Protein AF-A0A411YVY2-F1 (afdb_monomer_lite)

Structure (mmCIF, N/CA/C/O backbone):
data_AF-A0A411YVY2-F1
#
_entry.id   AF-A0A411YVY2-F1
#
loop_
_atom_site.group_PDB
_atom_site.id
_atom_site.type_symbol
_atom_site.label_atom_id
_atom_site.label_alt_id
_atom_site.label_comp_id
_atom_site.label_asym_id
_atom_site.label_entity_id
_atom_site.label_seq_id
_atom_site.pdbx_PDB_ins_code
_atom_site.Cartn_x
_atom_site.Cartn_y
_atom_site.Cartn_z
_atom_site.occupancy
_atom_site.B_iso_or_equiv
_atom_site.auth_seq_id
_atom_site.auth_comp_id
_atom_site.auth_asym_id
_atom_site.auth_atom_id
_atom_site.pdbx_PDB_model_num
ATOM 1 N N . ALA A 1 1 ? -3.148 14.051 -3.482 1.00 76.69 1 ALA A N 1
ATOM 2 C CA . ALA A 1 1 ? -3.999 14.776 -2.512 1.00 76.69 1 ALA A CA 1
ATOM 3 C C . ALA A 1 1 ? -4.679 13.805 -1.552 1.00 76.69 1 ALA A C 1
ATOM 5 O O . ALA A 1 1 ? -4.424 13.911 -0.365 1.00 76.69 1 ALA A O 1
ATOM 6 N N . PHE A 1 2 ? -5.455 12.836 -2.055 1.00 86.44 2 PHE A N 1
ATOM 7 C CA . PHE A 1 2 ? -6.136 11.828 -1.231 1.00 86.44 2 PHE A CA 1
ATOM 8 C C . PHE A 1 2 ? -5.192 11.029 -0.311 1.00 86.44 2 PHE A C 1
ATOM 10 O O . PHE A 1 2 ? -5.298 11.158 0.898 1.00 86.44 2 PHE A O 1
ATOM 17 N N . VAL A 1 3 ? -4.185 10.351 -0.869 1.00 88.25 3 VAL A N 1
ATOM 18 C CA . VAL A 1 3 ? -3.184 9.572 -0.105 1.00 88.25 3 VAL A CA 1
ATOM 19 C C . VAL A 1 3 ? -2.498 10.373 1.014 1.00 88.25 3 VAL A C 1
ATOM 21 O O . VAL A 1 3 ? -2.254 9.877 2.107 1.00 88.25 3 VAL A O 1
ATOM 24 N N . ILE A 1 4 ? -2.207 11.655 0.761 1.00 88.56 4 ILE A N 1
ATOM 25 C CA . ILE A 1 4 ? -1.602 12.544 1.765 1.00 88.56 4 ILE A CA 1
ATOM 26 C C . ILE A 1 4 ? -2.586 12.793 2.914 1.00 88.56 4 ILE A C 1
ATOM 28 O O . ILE A 1 4 ? -2.185 12.797 4.074 1.00 88.56 4 ILE A O 1
ATOM 32 N N . ALA A 1 5 ? -3.868 12.989 2.599 1.00 89.00 5 ALA A N 1
ATOM 33 C CA . ALA A 1 5 ? -4.903 13.124 3.613 1.00 89.00 5 ALA A CA 1
ATOM 34 C C . ALA A 1 5 ? -5.043 11.831 4.429 1.00 89.00 5 ALA A C 1
ATOM 36 O O . ALA A 1 5 ? -5.082 11.915 5.652 1.00 89.00 5 ALA A O 1
ATOM 37 N N . GLU A 1 6 ? -5.042 10.654 3.793 1.00 89.81 6 GLU A N 1
ATOM 38 C CA . GLU A 1 6 ? -5.100 9.369 4.506 1.00 89.81 6 GLU A CA 1
ATOM 39 C C . GLU A 1 6 ? -3.938 9.192 5.485 1.00 89.81 6 GLU A C 1
ATOM 41 O O . GLU A 1 6 ? -4.171 8.822 6.630 1.00 89.81 6 GLU A O 1
ATOM 46 N N . LEU A 1 7 ? -2.706 9.536 5.092 1.00 90.00 7 LEU A N 1
ATOM 47 C CA . LEU A 1 7 ? -1.549 9.479 5.994 1.00 90.00 7 LEU A CA 1
ATOM 48 C C . LEU A 1 7 ? -1.703 10.415 7.199 1.00 90.00 7 LEU A C 1
ATOM 50 O O . LEU A 1 7 ? -1.447 10.015 8.335 1.00 90.00 7 LEU A O 1
ATOM 54 N N . ILE A 1 8 ? -2.136 11.658 6.963 1.00 91.31 8 ILE A N 1
ATOM 55 C CA . ILE A 1 8 ? -2.331 12.651 8.028 1.00 91.31 8 ILE A CA 1
ATOM 56 C C . ILE A 1 8 ? -3.424 12.189 8.997 1.00 91.31 8 ILE A C 1
ATOM 58 O O . ILE A 1 8 ? -3.236 12.248 10.214 1.00 91.31 8 ILE A O 1
ATOM 62 N N . PHE A 1 9 ? -4.558 11.724 8.470 1.00 91.94 9 PHE A N 1
ATOM 63 C CA . PHE A 1 9 ? -5.673 11.259 9.289 1.00 91.94 9 PHE A CA 1
ATOM 64 C C . PHE A 1 9 ? -5.404 9.906 9.949 1.00 91.94 9 PHE A C 1
ATOM 66 O O . PHE A 1 9 ? -5.870 9.691 11.060 1.00 91.94 9 PHE A O 1
ATOM 73 N N . GLY A 1 10 ? -4.622 9.022 9.333 1.00 89.44 10 GLY A N 1
ATOM 74 C CA . GLY A 1 10 ? -4.174 7.767 9.934 1.00 89.44 10 GLY A CA 1
ATOM 75 C C . GLY A 1 10 ? -3.308 8.007 11.164 1.00 89.44 10 GLY A C 1
ATOM 76 O O . GLY A 1 10 ? -3.573 7.443 12.227 1.00 89.44 10 GLY A O 1
ATOM 77 N N . TYR A 1 11 ? -2.339 8.919 11.050 1.00 90.88 11 TYR A N 1
ATOM 78 C CA . TYR A 1 11 ? -1.492 9.302 12.178 1.00 90.88 11 TYR A CA 1
ATOM 79 C C . TYR A 1 11 ? -2.291 10.005 13.281 1.00 90.88 11 TYR A C 1
ATOM 81 O O . TYR A 1 11 ? -2.172 9.648 14.451 1.00 90.88 11 TYR A O 1
ATOM 89 N N . SER A 1 12 ? -3.156 10.962 12.927 1.00 91.88 12 SER A N 1
ATOM 90 C CA . SER A 1 12 ? -3.969 11.673 13.924 1.00 91.88 12 SER A CA 1
ATOM 91 C C . SER A 1 12 ? -5.024 10.783 14.586 1.00 91.88 12 SER A C 1
ATOM 93 O O . SER A 1 12 ? -5.367 11.009 15.745 1.00 91.88 12 SER A O 1
ATOM 95 N N . ALA A 1 13 ? -5.508 9.754 13.886 1.00 90.56 13 ALA A N 1
ATOM 96 C CA . ALA A 1 13 ? -6.455 8.781 14.416 1.00 90.56 13 ALA A CA 1
ATOM 97 C C . ALA A 1 13 ? -5.798 7.622 15.175 1.00 90.56 13 ALA A C 1
ATOM 99 O O . ALA A 1 13 ? -6.525 6.768 15.682 1.00 90.56 13 ALA A O 1
ATOM 100 N N . ASN A 1 14 ? -4.460 7.568 15.245 1.00 91.50 14 ASN A N 1
ATOM 101 C CA . ASN A 1 14 ? -3.714 6.438 15.800 1.00 91.50 14 ASN A CA 1
ATOM 102 C C . ASN A 1 14 ? -4.113 5.083 15.181 1.00 91.50 14 ASN A C 1
ATOM 104 O O . ASN A 1 14 ? -4.044 4.068 15.866 1.00 91.50 14 ASN A O 1
ATOM 108 N N . SER A 1 15 ? -4.522 5.041 13.909 1.00 93.31 15 SER A N 1
ATOM 109 C CA . SER A 1 15 ? -4.921 3.794 13.241 1.00 93.31 15 SER A CA 1
ATOM 110 C C . SER A 1 15 ? -3.806 3.295 12.343 1.00 93.31 15 SER A C 1
ATOM 112 O O . SER A 1 15 ? -3.497 3.916 11.323 1.00 93.31 15 SER A O 1
ATOM 114 N N . LEU A 1 16 ? -3.229 2.148 12.690 1.00 92.88 16 LEU A N 1
ATOM 115 C CA . LEU A 1 16 ? -2.271 1.490 11.814 1.00 92.88 16 LEU A CA 1
ATOM 116 C C . LEU A 1 16 ? -2.941 0.935 10.565 1.00 92.88 16 LEU A C 1
ATOM 118 O O . LEU A 1 16 ? -2.302 0.911 9.516 1.00 92.88 16 LEU A O 1
ATOM 122 N N . ALA A 1 17 ? -4.215 0.543 10.646 1.00 92.62 17 ALA A N 1
ATOM 123 C CA . ALA A 1 17 ? -4.917 -0.010 9.496 1.00 92.62 17 ALA A CA 1
ATOM 124 C C . ALA A 1 17 ? -5.075 1.061 8.410 1.00 92.62 17 ALA A C 1
ATOM 126 O O . ALA A 1 17 ? -4.782 0.804 7.243 1.00 92.62 17 ALA A O 1
ATOM 127 N N . LEU A 1 18 ? -5.436 2.287 8.812 1.00 92.19 18 LEU A N 1
ATOM 128 C CA . LEU A 1 18 ? -5.538 3.423 7.899 1.00 92.19 18 LEU A CA 1
ATOM 129 C C . LEU A 1 18 ? -4.168 3.879 7.377 1.00 92.19 18 LEU A C 1
ATOM 131 O O . LEU A 1 18 ? -4.042 4.212 6.203 1.00 92.19 18 LEU A O 1
ATOM 135 N N . ILE A 1 19 ? -3.127 3.869 8.220 1.00 94.25 19 ILE A N 1
ATOM 136 C CA . ILE A 1 19 ? -1.755 4.161 7.771 1.00 94.25 19 ILE A CA 1
ATOM 137 C C . ILE A 1 19 ? -1.287 3.113 6.752 1.00 94.25 19 ILE A C 1
ATOM 139 O O . ILE A 1 19 ? -0.648 3.476 5.769 1.00 94.25 19 ILE A O 1
ATOM 143 N N . SER A 1 20 ? -1.606 1.836 6.966 1.00 93.50 20 SER A N 1
ATOM 144 C CA . SER A 1 20 ? -1.230 0.740 6.070 1.00 93.50 20 SER A CA 1
ATOM 145 C C . SER A 1 20 ? -1.878 0.883 4.691 1.00 93.50 20 SER A C 1
ATOM 147 O O . SER A 1 20 ? -1.174 0.816 3.684 1.00 93.50 20 SER A O 1
ATOM 149 N N . ASP A 1 21 ? -3.182 1.181 4.648 1.00 92.31 21 ASP A N 1
ATOM 150 C CA . ASP A 1 21 ? -3.917 1.472 3.405 1.00 92.31 21 ASP A CA 1
ATOM 151 C C . ASP A 1 21 ? -3.312 2.688 2.675 1.00 92.31 21 ASP A C 1
ATOM 153 O O . ASP A 1 21 ? -2.984 2.638 1.489 1.00 92.31 21 ASP A O 1
ATOM 157 N N . ALA A 1 22 ? -3.016 3.759 3.417 1.00 92.50 22 ALA A N 1
ATOM 158 C CA . ALA A 1 22 ? -2.406 4.964 2.861 1.00 92.50 22 ALA A CA 1
ATOM 159 C C . ALA A 1 22 ? -0.990 4.724 2.303 1.00 92.50 22 ALA A C 1
ATOM 161 O O . ALA A 1 22 ? -0.625 5.257 1.253 1.00 92.50 22 ALA A O 1
ATOM 162 N N . VAL A 1 23 ? -0.167 3.930 2.996 1.00 92.62 23 VAL A N 1
ATOM 163 C CA . VAL A 1 23 ? 1.181 3.551 2.544 1.00 92.62 23 VAL A CA 1
ATOM 164 C C . VAL A 1 23 ? 1.114 2.664 1.301 1.00 92.62 23 VAL A C 1
ATOM 166 O O . VAL A 1 23 ? 1.949 2.828 0.407 1.00 92.62 23 VAL A O 1
ATOM 169 N N . HIS A 1 24 ? 0.132 1.766 1.210 1.00 90.00 24 HIS A N 1
ATOM 170 C CA . HIS A 1 24 ? -0.112 0.970 0.009 1.00 90.00 24 HIS A CA 1
ATOM 171 C C . HIS A 1 24 ? -0.440 1.870 -1.191 1.00 90.00 24 HIS A C 1
ATOM 173 O O . HIS A 1 24 ? 0.319 1.886 -2.163 1.00 90.00 24 HIS A O 1
ATOM 179 N N . ASN A 1 25 ? -1.449 2.738 -1.055 1.00 91.62 25 ASN A N 1
ATOM 180 C CA . ASN A 1 25 ? -1.841 3.698 -2.092 1.00 91.62 25 ASN A CA 1
ATOM 181 C C . ASN A 1 25 ? -0.682 4.638 -2.490 1.00 91.62 25 ASN A C 1
ATOM 183 O O . ASN A 1 25 ? -0.518 4.995 -3.659 1.00 91.62 25 ASN A O 1
ATOM 187 N N . LEU A 1 26 ? 0.154 5.057 -1.531 1.00 92.25 26 LEU A N 1
ATOM 188 C CA . LEU A 1 26 ? 1.347 5.861 -1.816 1.00 92.25 26 LEU A CA 1
ATOM 189 C C . LEU A 1 26 ? 2.382 5.081 -2.627 1.00 92.25 26 LEU A C 1
ATOM 191 O O . LEU A 1 26 ? 2.972 5.637 -3.558 1.00 92.25 26 LEU A O 1
ATOM 195 N N . SER A 1 27 ? 2.613 3.821 -2.263 1.00 91.25 27 SER A N 1
ATOM 196 C CA . SER A 1 27 ? 3.570 2.951 -2.944 1.00 91.25 27 SER A CA 1
ATOM 197 C C . SER A 1 27 ? 3.167 2.739 -4.397 1.00 91.25 27 SER A C 1
ATOM 199 O O . SER A 1 27 ? 4.034 2.794 -5.261 1.00 91.25 27 SER A O 1
ATOM 201 N N . ASP A 1 28 ? 1.873 2.623 -4.694 1.00 90.75 28 ASP A N 1
ATOM 202 C CA . ASP A 1 28 ? 1.374 2.520 -6.069 1.00 90.75 28 ASP A CA 1
ATOM 203 C C . ASP A 1 28 ? 1.634 3.787 -6.884 1.00 90.75 28 ASP A C 1
ATOM 205 O O . ASP A 1 28 ? 2.111 3.727 -8.021 1.00 90.75 28 ASP A O 1
ATOM 209 N N . VAL A 1 29 ? 1.393 4.965 -6.301 1.00 92.00 29 VAL A N 1
ATOM 210 C CA . VAL A 1 29 ? 1.698 6.242 -6.966 1.00 92.00 29 VAL A CA 1
ATOM 211 C C . VAL A 1 29 ? 3.196 6.355 -7.255 1.00 92.00 29 VAL A C 1
ATOM 213 O O . VAL A 1 29 ? 3.588 6.748 -8.358 1.00 92.00 29 VAL A O 1
ATOM 216 N N . ILE A 1 30 ? 4.044 5.993 -6.289 1.00 92.81 30 ILE A N 1
ATOM 217 C CA . ILE A 1 30 ? 5.501 5.978 -6.464 1.00 92.81 30 ILE A CA 1
ATOM 218 C C . ILE A 1 30 ? 5.900 4.958 -7.537 1.00 92.81 30 ILE A C 1
ATOM 220 O O . ILE A 1 30 ? 6.705 5.288 -8.410 1.00 92.81 30 ILE A O 1
ATOM 224 N N . ALA A 1 31 ? 5.303 3.767 -7.532 1.00 92.12 31 ALA A N 1
ATOM 225 C CA . ALA A 1 31 ? 5.558 2.713 -8.504 1.00 92.12 31 ALA A CA 1
ATOM 226 C C . ALA A 1 31 ? 5.263 3.183 -9.929 1.00 92.12 31 ALA A C 1
ATOM 228 O O . ALA A 1 31 ? 6.090 2.989 -10.819 1.00 92.12 31 ALA A O 1
ATOM 229 N N . LEU A 1 32 ? 4.134 3.864 -10.147 1.00 92.12 32 LEU A N 1
ATOM 230 C CA . LEU A 1 32 ? 3.772 4.421 -11.452 1.00 92.12 32 LEU A CA 1
ATOM 231 C C . LEU A 1 32 ? 4.756 5.505 -11.906 1.00 92.12 32 LEU A C 1
ATOM 233 O O . LEU A 1 32 ? 5.158 5.518 -13.071 1.00 92.12 32 LEU A O 1
ATOM 237 N N . LEU A 1 33 ? 5.184 6.391 -11.002 1.00 94.50 33 LEU A N 1
ATOM 238 C CA . LEU A 1 33 ? 6.178 7.425 -11.313 1.00 94.50 33 LEU A CA 1
ATOM 239 C C . LEU A 1 33 ? 7.539 6.816 -11.670 1.00 94.50 33 LEU A C 1
ATOM 241 O O . LEU A 1 33 ? 8.166 7.233 -12.647 1.00 94.50 33 LEU A O 1
ATOM 245 N N . LEU A 1 34 ? 7.981 5.813 -10.911 1.00 94.69 34 LEU A N 1
ATOM 246 C CA . LEU A 1 34 ? 9.221 5.081 -11.160 1.00 94.69 34 LEU A CA 1
ATOM 247 C C . LEU A 1 34 ? 9.148 4.288 -12.466 1.00 94.69 34 LEU A C 1
ATOM 249 O O . LEU A 1 34 ? 10.086 4.344 -13.261 1.00 94.69 34 LEU A O 1
ATOM 253 N N . ALA A 1 35 ? 8.033 3.609 -12.732 1.00 92.31 35 ALA A N 1
ATOM 254 C CA . ALA A 1 35 ? 7.807 2.875 -13.972 1.00 92.31 35 ALA A CA 1
ATOM 255 C C . ALA A 1 35 ? 7.825 3.815 -15.185 1.00 92.31 35 ALA A C 1
ATOM 257 O O . ALA A 1 35 ? 8.506 3.532 -16.173 1.00 92.31 35 ALA A O 1
ATOM 258 N N . TRP A 1 36 ? 7.149 4.964 -15.097 1.00 93.56 36 TRP A N 1
ATOM 259 C CA . TRP A 1 36 ? 7.156 5.975 -16.154 1.00 93.56 36 TRP A CA 1
ATOM 260 C C . TRP A 1 36 ? 8.555 6.560 -16.383 1.00 93.56 36 TRP A C 1
ATOM 262 O O . TRP A 1 36 ? 9.026 6.595 -17.521 1.00 93.56 36 TRP A O 1
ATOM 272 N N . GLY A 1 37 ? 9.253 6.960 -15.316 1.00 94.94 37 GLY A N 1
ATOM 273 C CA . GLY A 1 37 ? 10.616 7.488 -15.401 1.00 94.94 37 GLY A CA 1
ATOM 274 C C . GLY A 1 37 ? 11.614 6.462 -15.947 1.00 94.94 37 GLY A C 1
ATOM 275 O O . GLY A 1 37 ? 12.431 6.787 -16.811 1.00 94.94 37 GLY A O 1
ATOM 276 N N . GLY A 1 38 ? 11.507 5.208 -15.506 1.00 93.19 38 GLY A N 1
ATOM 277 C CA . GLY A 1 38 ? 12.310 4.088 -15.989 1.00 93.19 38 GLY A CA 1
ATOM 278 C C . GLY A 1 38 ? 12.062 3.790 -17.467 1.00 93.19 38 GLY A C 1
AT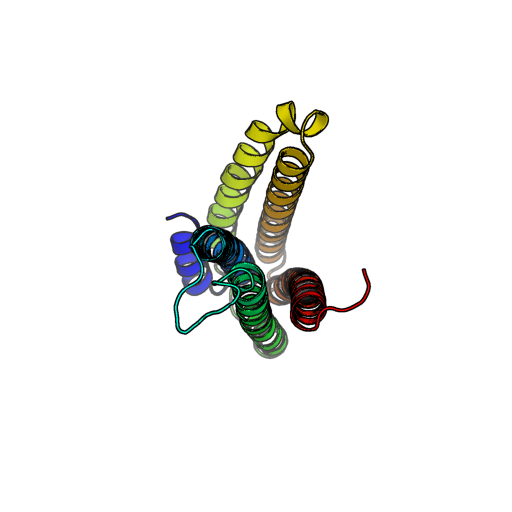OM 279 O O . GLY A 1 38 ? 13.020 3.637 -18.223 1.00 93.19 38 GLY A O 1
ATOM 280 N N . ALA A 1 39 ? 10.800 3.777 -17.906 1.00 92.06 39 ALA A N 1
ATOM 281 C CA . ALA A 1 39 ? 10.431 3.584 -19.310 1.00 92.06 39 ALA A CA 1
ATOM 282 C C . ALA A 1 39 ? 10.912 4.742 -20.199 1.00 92.06 39 ALA A C 1
ATOM 284 O O . ALA A 1 39 ? 11.481 4.516 -21.269 1.00 92.06 39 ALA A O 1
ATOM 285 N N . TRP A 1 40 ? 10.745 5.983 -19.740 1.00 93.25 40 TRP A N 1
ATOM 286 C CA . TRP A 1 40 ? 11.250 7.164 -20.438 1.00 93.25 40 TRP A CA 1
ATOM 287 C C . TRP A 1 40 ? 12.773 7.130 -20.588 1.00 93.25 40 TRP A C 1
ATOM 289 O O . TRP A 1 40 ? 13.298 7.417 -21.668 1.00 93.25 40 TRP A O 1
ATOM 299 N N . LEU A 1 41 ? 13.494 6.738 -19.534 1.00 91.56 41 LEU A N 1
ATOM 300 C CA . LEU A 1 41 ? 14.948 6.635 -19.580 1.00 91.56 41 LEU A CA 1
ATOM 301 C C . LEU A 1 41 ? 15.393 5.487 -20.498 1.00 91.56 41 LEU A C 1
ATOM 303 O O . LEU A 1 41 ? 16.302 5.679 -21.305 1.00 91.56 41 LEU A O 1
ATOM 307 N N . ALA A 1 42 ? 14.706 4.343 -20.457 1.00 90.19 42 ALA A N 1
ATOM 308 C CA . ALA A 1 42 ? 14.980 3.189 -21.314 1.00 90.19 42 ALA A CA 1
ATOM 309 C C . ALA A 1 42 ? 14.830 3.483 -22.817 1.00 90.19 42 ALA A C 1
ATOM 311 O O . ALA A 1 42 ? 15.504 2.850 -23.630 1.00 90.19 42 ALA A O 1
ATOM 312 N N . GLY A 1 43 ? 14.005 4.467 -23.190 1.00 88.19 43 GLY A N 1
ATOM 313 C CA . GLY A 1 43 ? 13.855 4.936 -24.571 1.00 88.19 43 GLY A CA 1
ATOM 314 C C . GLY A 1 43 ? 15.000 5.818 -25.087 1.00 88.19 43 GLY A C 1
ATOM 315 O O . GLY A 1 43 ? 15.026 6.150 -26.276 1.00 88.19 43 GLY A O 1
ATOM 316 N N . ARG A 1 44 ? 15.954 6.226 -24.237 1.00 89.38 44 ARG A N 1
ATOM 317 C CA . ARG A 1 44 ? 17.080 7.073 -24.660 1.00 89.38 44 ARG A CA 1
ATOM 318 C C . ARG A 1 44 ? 18.108 6.300 -25.488 1.00 89.38 44 ARG A C 1
ATOM 320 O O . ARG A 1 44 ? 18.404 5.135 -25.231 1.00 89.38 44 ARG A O 1
ATOM 327 N N . ARG A 1 45 ? 18.695 6.994 -26.471 1.00 85.44 45 ARG A N 1
ATOM 328 C CA . ARG A 1 45 ? 19.756 6.448 -27.332 1.00 85.44 45 ARG A CA 1
ATOM 329 C C . ARG A 1 45 ? 21.020 6.110 -26.517 1.00 85.44 45 ARG A C 1
ATOM 331 O O . ARG A 1 45 ? 21.269 6.775 -25.510 1.00 85.44 45 ARG A O 1
ATOM 338 N N . PRO A 1 46 ? 21.816 5.115 -26.952 1.00 87.38 46 PRO A N 1
ATOM 339 C CA . PRO A 1 46 ? 23.128 4.831 -26.374 1.00 87.38 46 PRO A CA 1
ATOM 340 C C . PRO A 1 46 ? 24.046 6.058 -26.373 1.00 87.38 46 PRO A C 1
ATOM 342 O O . PRO A 1 46 ? 23.942 6.915 -27.252 1.00 87.38 46 PRO A O 1
ATOM 345 N N . THR A 1 47 ? 24.940 6.122 -25.391 1.00 88.06 47 THR A N 1
ATOM 346 C CA . THR A 1 47 ? 25.942 7.188 -25.235 1.00 88.06 47 THR A CA 1
ATOM 347 C C . THR A 1 47 ? 27.341 6.583 -25.169 1.00 88.06 47 THR A C 1
ATOM 349 O O . THR A 1 47 ? 27.484 5.377 -24.970 1.00 88.06 47 THR A O 1
ATOM 352 N N . ASP A 1 48 ? 28.377 7.420 -25.258 1.00 87.31 48 ASP A N 1
ATOM 353 C CA . ASP A 1 48 ? 29.781 6.978 -25.204 1.00 87.31 48 ASP A CA 1
ATOM 354 C C . ASP A 1 48 ? 30.147 6.265 -23.890 1.00 87.31 48 ASP A C 1
ATOM 356 O O . ASP A 1 48 ? 31.092 5.484 -23.841 1.00 87.31 48 ASP A O 1
ATOM 360 N N . THR A 1 49 ? 29.376 6.497 -22.821 1.00 87.75 49 THR A N 1
ATOM 361 C CA . THR A 1 49 ? 29.547 5.842 -21.515 1.00 87.75 49 THR A CA 1
ATOM 362 C C . THR A 1 49 ? 28.604 4.659 -21.291 1.00 87.75 49 THR A C 1
ATOM 364 O O . THR A 1 49 ? 28.843 3.862 -20.389 1.00 87.75 49 THR A O 1
ATOM 367 N N . HIS A 1 50 ? 27.536 4.527 -22.085 1.00 87.12 50 HIS A N 1
ATOM 368 C CA . HIS A 1 50 ? 26.525 3.476 -21.945 1.00 87.12 50 HIS A CA 1
ATOM 369 C C . HIS A 1 50 ? 26.268 2.807 -23.298 1.00 87.12 50 HIS A C 1
ATOM 371 O O . HIS A 1 50 ? 25.349 3.185 -24.031 1.00 87.12 50 HIS A O 1
ATOM 377 N N . THR A 1 51 ? 27.044 1.761 -23.597 1.00 84.75 51 THR A N 1
ATOM 378 C CA . THR A 1 51 ? 27.013 1.011 -24.868 1.00 84.75 51 THR A CA 1
ATOM 379 C C . THR A 1 51 ? 25.618 0.494 -25.235 1.00 84.75 51 THR A C 1
ATOM 381 O O . THR A 1 51 ? 25.223 0.539 -26.396 1.00 84.75 51 THR A O 1
ATOM 384 N N . TYR A 1 52 ? 24.837 0.049 -24.247 1.00 81.69 52 TYR A N 1
ATOM 385 C CA . TYR A 1 52 ? 23.467 -0.443 -24.446 1.00 81.69 52 TYR A CA 1
ATOM 386 C C . TYR A 1 52 ? 22.386 0.610 -24.148 1.00 81.69 52 TYR A C 1
ATOM 388 O O . TYR A 1 52 ? 21.191 0.300 -24.173 1.00 81.69 52 TYR A O 1
ATOM 396 N N . GLY A 1 53 ? 22.782 1.855 -23.871 1.00 88.75 53 GLY A N 1
ATOM 397 C CA . GLY A 1 53 ? 21.902 2.891 -23.339 1.00 88.75 53 GLY A CA 1
ATOM 398 C C . GLY A 1 53 ? 21.345 2.526 -21.961 1.00 88.75 53 GLY A C 1
ATOM 399 O O . GLY A 1 53 ? 21.929 1.742 -21.215 1.00 88.75 53 GLY A O 1
ATOM 400 N N . TYR A 1 54 ? 20.179 3.075 -21.630 1.00 89.38 54 TYR A N 1
ATOM 401 C CA . TYR A 1 54 ? 19.542 2.915 -20.319 1.00 89.38 54 TYR A CA 1
ATOM 402 C C . TYR A 1 54 ? 18.451 1.837 -20.302 1.00 89.38 54 TYR A C 1
ATOM 404 O O . TYR A 1 54 ? 17.505 1.916 -19.525 1.00 89.38 54 TYR A O 1
ATOM 412 N N . ARG A 1 55 ? 18.559 0.806 -21.147 1.00 86.12 55 ARG A N 1
ATOM 413 C CA . ARG A 1 55 ? 17.514 -0.226 -21.299 1.00 86.12 55 ARG A CA 1
ATOM 414 C C . ARG A 1 55 ? 17.142 -0.941 -19.994 1.00 86.12 55 ARG A C 1
ATOM 416 O O . ARG A 1 55 ? 16.007 -1.370 -19.851 1.00 86.12 55 ARG A O 1
ATOM 423 N N . ARG A 1 56 ? 18.075 -1.038 -19.037 1.00 89.81 56 ARG A N 1
ATOM 424 C CA . ARG A 1 56 ? 17.854 -1.649 -17.711 1.00 89.81 56 ARG A CA 1
ATOM 425 C C . ARG A 1 56 ? 17.234 -0.695 -16.676 1.00 89.81 56 ARG A C 1
ATOM 427 O O . ARG A 1 56 ? 16.973 -1.113 -15.554 1.00 89.81 56 ARG A O 1
ATOM 434 N N . ALA A 1 57 ? 16.984 0.569 -17.022 1.00 92.12 57 ALA A N 1
ATOM 435 C CA . ALA A 1 57 ? 16.447 1.561 -16.090 1.00 92.12 57 ALA A CA 1
ATOM 436 C C . ALA A 1 57 ? 15.058 1.195 -15.552 1.00 92.12 57 ALA A C 1
ATOM 438 O O . ALA A 1 57 ? 14.790 1.425 -14.378 1.00 92.12 57 ALA A O 1
ATOM 439 N N . SER A 1 58 ? 14.195 0.593 -16.375 1.00 91.62 58 SER A N 1
ATOM 440 C CA . SER A 1 58 ? 12.881 0.109 -15.934 1.00 91.62 58 SER A CA 1
ATOM 441 C C . SER A 1 58 ? 12.991 -1.011 -14.895 1.00 91.62 58 SER A C 1
ATOM 443 O O . SER A 1 58 ? 12.246 -1.006 -13.920 1.00 91.62 58 SER A O 1
ATOM 445 N N . ILE A 1 59 ? 13.957 -1.922 -15.055 1.00 93.19 59 ILE A N 1
ATOM 446 C CA . ILE A 1 59 ? 14.214 -3.021 -14.111 1.00 93.19 59 ILE A CA 1
ATOM 447 C C . ILE A 1 59 ? 14.725 -2.464 -12.778 1.00 93.19 59 ILE A C 1
ATOM 449 O O . ILE A 1 59 ? 14.232 -2.837 -11.717 1.00 93.19 59 ILE A O 1
ATOM 453 N N . LEU A 1 60 ? 15.678 -1.524 -12.819 1.00 93.69 60 LEU A N 1
ATOM 454 C CA . LEU A 1 60 ? 16.191 -0.874 -11.609 1.00 93.69 60 LEU A CA 1
ATOM 455 C C . LEU A 1 60 ? 15.112 -0.054 -10.892 1.00 93.69 60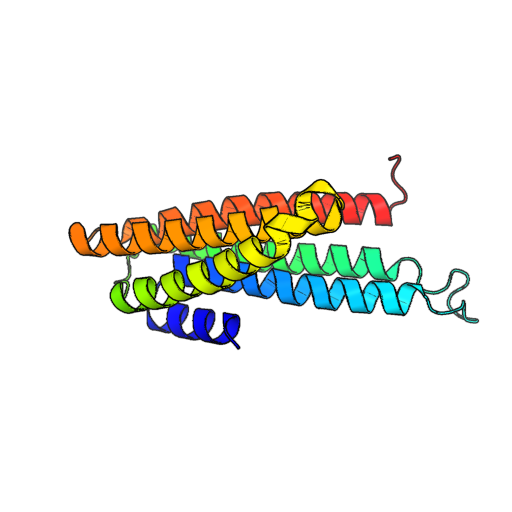 LEU A C 1
ATOM 457 O O . LEU A 1 60 ? 15.069 -0.050 -9.664 1.00 93.69 60 LEU A O 1
ATOM 461 N N . ALA A 1 61 ? 14.226 0.605 -11.642 1.00 94.50 61 ALA A N 1
ATOM 462 C CA . ALA A 1 61 ? 13.092 1.331 -11.086 1.00 94.50 61 ALA A CA 1
ATOM 463 C C . ALA A 1 61 ? 12.102 0.390 -10.377 1.00 94.50 61 ALA A C 1
ATOM 465 O O . ALA A 1 61 ? 11.685 0.686 -9.258 1.00 94.50 61 ALA A O 1
ATOM 466 N N . ALA A 1 62 ? 11.780 -0.759 -10.983 1.00 93.62 62 ALA A N 1
ATOM 467 C CA . ALA A 1 62 ? 10.930 -1.783 -10.372 1.00 93.62 62 ALA A CA 1
ATOM 468 C C . ALA A 1 62 ? 11.565 -2.387 -9.107 1.00 93.62 62 ALA A C 1
ATOM 470 O O . ALA A 1 62 ? 10.897 -2.494 -8.079 1.00 93.62 62 ALA A O 1
ATOM 471 N N . LEU A 1 63 ? 12.868 -2.690 -9.138 1.00 95.56 63 LEU A N 1
ATOM 472 C CA . LEU A 1 63 ? 13.601 -3.202 -7.977 1.00 95.56 63 LEU A CA 1
ATOM 473 C C . LEU A 1 63 ? 13.647 -2.185 -6.829 1.00 95.56 63 LEU A C 1
ATOM 475 O O . LEU A 1 63 ? 13.438 -2.542 -5.670 1.00 95.56 63 LEU A O 1
ATOM 479 N N . PHE A 1 64 ? 13.902 -0.914 -7.145 1.00 95.69 64 PHE A N 1
ATOM 480 C CA . PHE A 1 64 ? 13.893 0.162 -6.157 1.00 95.69 64 PHE A CA 1
ATOM 481 C C . PHE A 1 64 ? 12.504 0.331 -5.531 1.00 95.69 64 PHE A C 1
ATOM 483 O O . PHE A 1 64 ? 12.393 0.418 -4.309 1.00 95.69 64 PHE A O 1
ATOM 490 N N . ASN A 1 65 ? 11.448 0.296 -6.349 1.00 95.50 65 ASN A N 1
ATOM 491 C CA . ASN A 1 65 ? 10.072 0.326 -5.866 1.00 95.50 65 ASN A CA 1
ATOM 492 C C . ASN A 1 65 ? 9.766 -0.844 -4.920 1.00 95.50 65 ASN A C 1
ATOM 494 O O . ASN A 1 65 ? 9.225 -0.637 -3.837 1.00 95.50 65 ASN A O 1
ATOM 498 N N . ALA A 1 66 ? 10.156 -2.063 -5.300 1.00 95.19 66 ALA A N 1
ATOM 499 C CA . ALA A 1 66 ? 9.965 -3.248 -4.470 1.00 95.19 66 ALA A CA 1
ATOM 500 C C . ALA A 1 66 ? 10.678 -3.113 -3.115 1.00 95.19 66 ALA A C 1
ATOM 502 O O . ALA A 1 66 ? 10.099 -3.421 -2.077 1.00 95.19 66 ALA A O 1
ATOM 503 N N . GLY A 1 67 ? 11.906 -2.585 -3.110 1.00 96.00 67 GLY A N 1
ATOM 504 C CA . GLY A 1 67 ? 12.647 -2.297 -1.882 1.00 96.00 67 GLY A CA 1
ATOM 505 C C . GLY A 1 67 ? 11.933 -1.290 -0.976 1.00 96.00 67 GLY A C 1
ATOM 506 O O . GLY A 1 67 ? 11.806 -1.537 0.222 1.00 96.00 67 GLY A O 1
ATOM 507 N N . LEU A 1 68 ? 11.422 -0.187 -1.536 1.00 94.62 68 LEU A N 1
ATOM 508 C CA . LEU A 1 68 ? 10.648 0.803 -0.777 1.00 94.62 68 LEU A CA 1
ATOM 509 C C . LEU A 1 68 ? 9.388 0.191 -0.159 1.00 94.62 68 LEU A C 1
ATOM 511 O O . LEU A 1 68 ? 9.142 0.391 1.031 1.00 94.62 68 LEU A O 1
ATOM 515 N N . LEU A 1 69 ? 8.632 -0.583 -0.941 1.00 93.44 69 LEU A N 1
ATOM 516 C CA . LEU A 1 69 ? 7.423 -1.255 -0.472 1.00 93.44 69 LEU A CA 1
ATOM 517 C C . LEU A 1 69 ? 7.741 -2.232 0.670 1.00 93.44 69 LEU A C 1
ATOM 519 O O . LEU A 1 69 ? 7.100 -2.181 1.716 1.00 93.44 69 LEU A O 1
ATOM 523 N N . LEU A 1 70 ? 8.766 -3.075 0.514 1.00 95.69 70 LEU A N 1
ATOM 524 C CA . LEU A 1 70 ? 9.176 -4.036 1.544 1.00 95.69 70 LEU A CA 1
ATOM 525 C C . LEU A 1 70 ? 9.614 -3.349 2.845 1.00 95.69 70 LEU A C 1
ATOM 527 O O . LEU A 1 70 ? 9.262 -3.817 3.927 1.00 95.69 70 LEU A O 1
ATOM 531 N N . ILE A 1 71 ? 10.341 -2.230 2.759 1.00 96.06 71 ILE A N 1
ATOM 532 C CA . ILE A 1 71 ? 10.734 -1.439 3.936 1.00 96.06 71 ILE A CA 1
ATOM 533 C C . ILE A 1 71 ? 9.499 -0.851 4.624 1.00 96.06 71 ILE A C 1
ATOM 535 O O . ILE A 1 71 ? 9.357 -0.978 5.841 1.00 96.06 71 ILE A O 1
ATOM 539 N N . ALA A 1 72 ? 8.607 -0.221 3.859 1.00 94.06 72 ALA A N 1
ATOM 540 C CA . ALA A 1 72 ? 7.430 0.445 4.404 1.00 94.06 72 ALA A CA 1
ATOM 541 C C . ALA A 1 72 ? 6.496 -0.556 5.101 1.00 94.06 72 ALA A C 1
ATOM 543 O O . ALA A 1 72 ? 6.095 -0.359 6.250 1.00 94.06 72 ALA A O 1
ATOM 544 N N . VAL A 1 73 ? 6.225 -1.679 4.439 1.00 94.38 73 VAL A N 1
ATOM 545 C CA . VAL A 1 73 ? 5.355 -2.729 4.964 1.00 94.38 73 VAL A CA 1
ATOM 546 C C . VAL A 1 73 ? 6.006 -3.480 6.131 1.00 94.38 73 VAL A C 1
ATOM 548 O O . VAL A 1 73 ? 5.330 -3.791 7.112 1.00 94.38 73 VAL A O 1
ATOM 551 N N . GLY A 1 74 ? 7.320 -3.715 6.085 1.00 95.44 74 GLY A N 1
ATOM 552 C CA . GLY A 1 74 ? 8.068 -4.270 7.215 1.00 95.44 74 GLY A CA 1
ATOM 553 C C . GLY A 1 74 ? 7.974 -3.387 8.464 1.00 95.44 74 GLY A C 1
ATOM 554 O O . GLY A 1 74 ? 7.756 -3.900 9.562 1.00 95.44 74 GLY A O 1
ATOM 555 N N . GLY A 1 75 ? 8.055 -2.063 8.298 1.00 95.12 75 GLY A N 1
ATOM 556 C CA . GLY A 1 75 ? 7.843 -1.097 9.3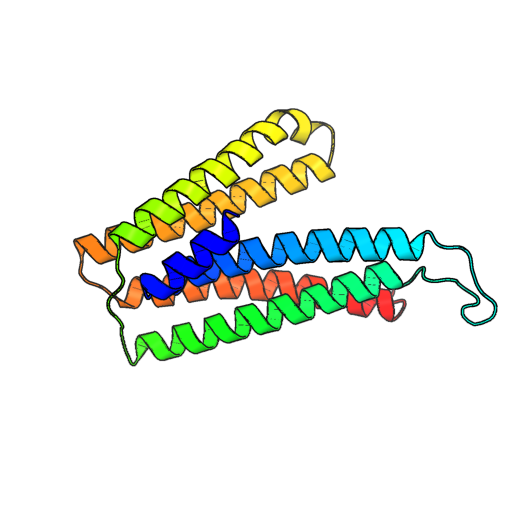80 1.00 95.12 75 GLY A CA 1
ATOM 557 C C . GLY A 1 75 ? 6.438 -1.181 9.985 1.00 95.12 75 GLY A C 1
ATOM 558 O O . GLY A 1 75 ? 6.304 -1.263 11.206 1.00 95.12 75 GLY A O 1
ATOM 559 N N . ILE A 1 76 ? 5.400 -1.246 9.143 1.00 94.12 76 ILE A N 1
ATOM 560 C CA . ILE A 1 76 ? 4.006 -1.412 9.593 1.00 94.12 76 ILE A CA 1
ATOM 561 C C . ILE A 1 76 ? 3.822 -2.729 10.352 1.00 94.12 76 ILE A C 1
ATOM 563 O O . ILE A 1 76 ? 3.173 -2.743 11.394 1.00 94.12 76 ILE A O 1
ATOM 567 N N . ALA A 1 77 ? 4.405 -3.830 9.871 1.00 95.75 77 ALA A N 1
ATOM 568 C CA . ALA A 1 77 ? 4.301 -5.128 10.533 1.00 95.75 77 ALA A CA 1
ATOM 569 C C . ALA A 1 77 ? 4.927 -5.110 11.938 1.00 95.75 77 ALA A C 1
ATOM 571 O O . ALA A 1 77 ? 4.329 -5.625 12.883 1.00 95.75 77 ALA A O 1
ATOM 572 N N . VAL A 1 78 ? 6.101 -4.488 12.097 1.00 96.06 78 VAL A N 1
ATOM 573 C CA . VAL A 1 78 ? 6.755 -4.332 13.409 1.00 96.06 78 VAL A CA 1
ATOM 574 C C . VAL A 1 78 ? 5.890 -3.502 14.357 1.00 96.06 78 VAL A C 1
ATOM 576 O O . VAL A 1 78 ? 5.663 -3.911 15.496 1.00 96.06 78 VAL A O 1
ATOM 579 N N . GLU A 1 79 ? 5.365 -2.372 13.888 1.00 94.12 79 GLU A N 1
ATOM 580 C CA . GLU A 1 79 ? 4.530 -1.489 14.705 1.00 94.12 79 GLU A CA 1
ATOM 581 C C . GLU A 1 79 ? 3.192 -2.151 15.083 1.00 94.12 79 GLU A C 1
ATOM 583 O O . GLU A 1 79 ? 2.757 -2.077 16.233 1.00 94.12 79 GLU A O 1
ATOM 588 N N . ALA A 1 80 ? 2.583 -2.901 14.160 1.00 94.38 80 ALA A N 1
ATOM 589 C CA . ALA A 1 80 ? 1.387 -3.696 14.427 1.00 94.38 80 ALA A CA 1
ATOM 590 C C . ALA A 1 80 ? 1.635 -4.757 15.509 1.00 94.38 80 ALA A C 1
ATOM 592 O O . ALA A 1 80 ? 0.815 -4.921 16.413 1.00 94.38 80 ALA A O 1
ATOM 593 N N . ILE A 1 81 ? 2.786 -5.438 15.475 1.00 94.88 81 ILE A N 1
ATOM 594 C CA . ILE A 1 81 ? 3.175 -6.401 16.515 1.00 94.88 81 ILE A CA 1
ATOM 595 C C . ILE A 1 81 ? 3.339 -5.706 17.875 1.00 94.88 81 ILE A C 1
ATOM 597 O O . ILE A 1 81 ? 2.891 -6.238 18.894 1.00 94.88 81 ILE A O 1
ATOM 601 N N . ASN A 1 82 ? 3.947 -4.519 17.909 1.00 94.06 82 ASN A N 1
ATOM 602 C CA . ASN A 1 82 ? 4.119 -3.754 19.146 1.00 94.06 82 ASN A CA 1
ATOM 603 C C . ASN A 1 82 ? 2.776 -3.318 19.748 1.00 94.06 82 ASN A C 1
ATOM 605 O O . ASN A 1 82 ? 2.578 -3.431 20.958 1.00 94.06 82 ASN A O 1
ATOM 609 N N . ARG A 1 83 ? 1.811 -2.934 18.911 1.00 91.31 83 ARG A N 1
ATOM 610 C CA . ARG A 1 83 ? 0.461 -2.512 19.325 1.00 91.31 83 ARG A CA 1
ATOM 611 C C . ARG A 1 83 ? -0.393 -3.600 19.970 1.00 91.31 83 ARG A C 1
ATOM 613 O O . ARG A 1 83 ? -1.342 -3.277 20.678 1.00 91.31 83 ARG A O 1
ATOM 620 N N . PHE A 1 84 ? -0.054 -4.878 19.800 1.00 91.88 84 PHE A N 1
ATOM 621 C CA . PHE A 1 84 ? -0.671 -5.944 20.600 1.00 91.88 84 PHE A CA 1
ATOM 622 C C . PHE A 1 84 ? -0.220 -5.926 22.065 1.00 91.88 84 PHE A C 1
ATOM 624 O O . PHE A 1 84 ? -0.958 -6.394 22.931 1.00 91.88 84 PHE A O 1
ATOM 631 N N . ARG A 1 85 ? 0.985 -5.417 22.35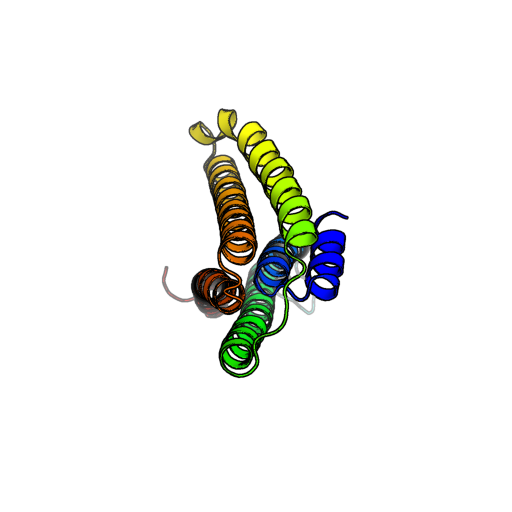0 1.00 91.00 85 ARG A N 1
ATOM 632 C CA . ARG A 1 85 ? 1.514 -5.283 23.717 1.00 91.00 85 ARG A CA 1
ATOM 633 C C . ARG A 1 85 ? 1.084 -3.970 24.358 1.00 91.00 85 ARG A C 1
ATOM 635 O O . ARG A 1 85 ? 0.770 -3.956 25.542 1.00 91.00 85 ARG A O 1
ATOM 642 N N . GLU A 1 86 ? 1.045 -2.903 23.567 1.00 89.31 86 GLU A N 1
ATOM 643 C CA . GLU A 1 86 ? 0.640 -1.563 23.993 1.00 89.31 86 GLU A CA 1
ATOM 644 C C . GLU A 1 86 ? -0.521 -1.072 23.111 1.00 89.31 86 GLU A C 1
ATOM 646 O O . GLU A 1 86 ? -0.299 -0.385 22.109 1.00 89.31 86 GLU A O 1
ATOM 651 N N . PRO A 1 87 ? -1.773 -1.457 23.437 1.00 86.25 87 PRO A N 1
ATOM 652 C CA . PRO A 1 87 ? -2.937 -1.014 22.684 1.00 86.25 87 PRO A CA 1
ATOM 653 C C . PRO A 1 87 ? -3.081 0.504 22.777 1.00 86.25 87 PRO A C 1
ATOM 655 O O . PRO A 1 87 ? -3.052 1.068 23.870 1.00 86.25 87 PRO A O 1
ATOM 658 N N . ALA A 1 88 ? -3.287 1.156 21.637 1.00 83.44 88 ALA A N 1
ATOM 659 C CA . ALA A 1 88 ? -3.599 2.578 21.584 1.00 83.44 88 ALA A CA 1
ATOM 660 C C . ALA A 1 88 ? -5.057 2.778 21.171 1.00 83.44 88 ALA A C 1
ATOM 662 O O . ALA A 1 88 ? -5.607 1.989 20.403 1.00 83.44 88 ALA A O 1
ATOM 663 N N . GLU A 1 89 ? -5.676 3.837 21.686 1.00 87.31 89 GLU A N 1
ATOM 664 C CA . GLU A 1 89 ? -7.046 4.189 21.329 1.00 87.31 89 GLU A CA 1
ATOM 665 C C . GLU A 1 89 ? -7.111 4.718 19.896 1.00 87.31 89 GLU A C 1
ATOM 667 O O . GLU A 1 89 ? -6.443 5.693 19.539 1.00 87.31 89 GLU A O 1
ATOM 672 N N . VAL A 1 90 ? -7.941 4.073 19.079 1.00 89.56 90 VAL A N 1
ATOM 673 C CA . VAL A 1 90 ? -8.155 4.448 17.682 1.00 89.56 90 VAL A CA 1
ATOM 674 C C . VAL A 1 90 ? -9.349 5.394 17.558 1.00 89.56 90 VAL A C 1
ATOM 676 O O . VAL A 1 90 ? -10.472 5.056 17.954 1.00 89.56 90 VAL A O 1
ATOM 679 N N . ALA A 1 91 ? -9.146 6.561 16.935 1.00 90.44 91 ALA A N 1
ATOM 680 C CA . ALA A 1 91 ? -10.215 7.518 16.639 1.00 90.44 91 ALA A CA 1
ATOM 681 C C . ALA A 1 91 ? -11.113 6.996 15.503 1.00 90.44 91 ALA A C 1
ATOM 683 O O . ALA A 1 91 ? -11.018 7.397 14.342 1.00 90.44 91 ALA A O 1
ATOM 684 N N . SER A 1 92 ? -11.999 6.069 15.859 1.00 87.12 92 SER A N 1
ATOM 685 C CA . SER A 1 92 ? -12.695 5.193 14.913 1.00 87.12 92 SER A CA 1
ATOM 686 C C . SER A 1 92 ? -13.592 5.946 13.923 1.00 87.12 92 SER A C 1
ATOM 688 O O . SER A 1 92 ? -13.674 5.555 12.764 1.00 87.12 92 SER A O 1
ATOM 690 N N . TRP A 1 93 ? -14.198 7.073 14.318 1.00 91.81 93 TRP A N 1
ATOM 691 C CA . TRP A 1 93 ? -14.985 7.903 13.395 1.00 91.81 93 TRP A CA 1
ATOM 692 C C . TRP A 1 93 ? -14.144 8.506 12.269 1.00 91.81 93 TRP A C 1
ATOM 694 O O . TRP A 1 93 ? -14.583 8.514 11.120 1.00 91.81 93 TRP A O 1
ATOM 704 N N . THR A 1 94 ? -12.936 8.984 12.579 1.00 91.25 94 THR A N 1
ATOM 705 C CA . THR A 1 94 ? -12.001 9.492 11.567 1.00 91.25 94 THR A CA 1
ATOM 706 C C . THR A 1 94 ? -11.637 8.379 10.591 1.00 91.25 94 THR A C 1
ATOM 708 O O . THR A 1 94 ? -11.684 8.589 9.382 1.00 91.25 94 THR A O 1
ATOM 711 N N . VAL A 1 95 ? -11.360 7.177 11.108 1.00 92.25 95 VAL A N 1
ATOM 712 C CA . VAL A 1 95 ? -11.029 6.007 10.285 1.00 92.25 95 VAL A CA 1
ATOM 713 C C . VAL A 1 95 ? -12.172 5.644 9.342 1.00 92.25 95 VAL A C 1
ATOM 715 O O . VAL A 1 95 ? -11.942 5.498 8.144 1.00 92.25 95 VAL A O 1
ATOM 718 N N . VAL A 1 96 ? -13.406 5.569 9.849 1.00 94.38 96 VAL A N 1
ATOM 719 C CA . VAL A 1 96 ? -14.590 5.247 9.037 1.00 94.38 96 VAL A CA 1
ATOM 720 C C . VAL A 1 96 ? -14.761 6.236 7.888 1.00 94.38 96 VAL A C 1
ATOM 722 O O . VAL A 1 96 ? -14.933 5.809 6.750 1.00 94.38 96 VAL A O 1
ATOM 725 N N . TRP A 1 97 ? -14.703 7.545 8.151 1.00 94.25 97 TRP A N 1
ATOM 726 C CA . TRP A 1 97 ? -14.933 8.548 7.106 1.00 94.25 97 TRP A CA 1
ATOM 727 C C . TRP A 1 97 ? -13.848 8.551 6.033 1.00 94.25 97 TRP A C 1
ATOM 729 O O . TRP A 1 97 ? -14.162 8.659 4.847 1.00 94.25 97 TRP A O 1
ATOM 739 N N . VAL A 1 98 ? -12.585 8.421 6.436 1.00 92.81 98 VAL A N 1
ATOM 740 C CA . VAL A 1 98 ? -11.462 8.431 5.494 1.00 92.81 98 VAL A CA 1
ATOM 741 C C . VAL A 1 98 ? -11.447 7.150 4.660 1.00 92.81 98 VAL A C 1
ATOM 743 O O . VAL A 1 98 ? -11.395 7.235 3.435 1.00 92.81 98 VAL A O 1
ATOM 746 N N . ALA A 1 99 ? -11.608 5.980 5.282 1.00 92.44 99 ALA A N 1
ATOM 747 C CA . ALA A 1 99 ? -11.660 4.710 4.559 1.00 92.44 99 ALA A CA 1
ATOM 748 C C . ALA A 1 99 ? -12.912 4.598 3.664 1.00 92.44 99 ALA A C 1
ATOM 750 O O . ALA A 1 99 ? -12.838 4.074 2.554 1.00 92.44 99 ALA A O 1
ATOM 751 N N . ALA A 1 100 ? -14.056 5.161 4.073 1.00 93.94 100 ALA A N 1
ATOM 752 C CA . ALA A 1 100 ? -15.236 5.259 3.210 1.00 93.94 100 ALA A CA 1
ATOM 753 C C . ALA A 1 100 ? -14.972 6.119 1.965 1.00 93.94 100 ALA A C 1
ATOM 755 O O . ALA A 1 100 ? -15.422 5.775 0.871 1.00 93.94 100 ALA A O 1
ATOM 756 N N . LEU A 1 101 ? -14.217 7.214 2.101 1.00 93.81 101 LEU A N 1
ATOM 757 C CA . LEU A 1 101 ? -13.787 8.007 0.952 1.00 93.81 101 LEU A CA 1
ATOM 758 C C . LEU A 1 101 ? -12.847 7.205 0.035 1.00 93.81 101 LEU A C 1
ATOM 760 O O . LEU A 1 101 ? -12.998 7.286 -1.184 1.00 93.81 101 LEU A O 1
ATOM 764 N N . GLY A 1 102 ? -11.956 6.385 0.600 1.00 92.12 102 GLY A N 1
ATOM 765 C CA . GLY A 1 102 ? -11.120 5.439 -0.151 1.00 92.12 102 GLY A CA 1
ATOM 766 C C . GLY A 1 102 ? -11.934 4.450 -0.977 1.00 92.12 102 GLY A C 1
ATOM 767 O O . GLY A 1 102 ? -11.725 4.343 -2.185 1.00 92.12 102 GLY A O 1
ATOM 768 N N . ILE A 1 103 ? -12.960 3.832 -0.381 1.00 94.38 103 ILE A N 1
ATOM 769 C CA . ILE A 1 103 ? -13.901 2.957 -1.102 1.00 94.38 103 ILE A CA 1
ATOM 770 C C . ILE A 1 103 ? -14.545 3.692 -2.282 1.00 94.38 103 ILE A C 1
ATOM 772 O O . ILE A 1 103 ? -14.660 3.129 -3.371 1.00 94.38 103 ILE A O 1
ATOM 776 N N . LEU A 1 104 ? -14.972 4.943 -2.091 1.00 94.69 104 LEU A N 1
ATOM 777 C CA . LEU A 1 104 ? -15.601 5.724 -3.159 1.00 94.69 104 LEU A CA 1
ATOM 778 C C . LEU A 1 104 ? -14.626 6.031 -4.300 1.00 94.69 104 LEU A C 1
ATOM 780 O O . LEU A 1 104 ? -15.010 5.937 -5.466 1.00 94.69 104 LEU A O 1
ATOM 784 N N . ILE A 1 105 ? -13.378 6.377 -3.983 1.00 92.94 105 ILE A N 1
ATOM 785 C CA . ILE A 1 105 ? -12.354 6.708 -4.981 1.00 92.94 105 ILE A CA 1
ATOM 786 C C . ILE A 1 105 ? -11.923 5.453 -5.744 1.00 92.94 105 ILE A C 1
ATOM 788 O O . ILE A 1 105 ? -12.006 5.429 -6.976 1.00 92.94 105 ILE A O 1
ATOM 792 N N . ASN A 1 106 ? -11.524 4.399 -5.035 1.00 93.50 106 ASN A N 1
ATOM 793 C CA . ASN A 1 106 ? -11.027 3.164 -5.639 1.00 93.50 106 ASN A CA 1
ATOM 794 C C . ASN A 1 106 ? -12.157 2.406 -6.343 1.00 93.50 106 ASN A C 1
ATOM 796 O O . ASN A 1 106 ? -12.026 2.021 -7.505 1.00 93.50 106 ASN A O 1
ATOM 800 N N . GLY A 1 107 ? -13.330 2.308 -5.715 1.00 93.25 107 GLY A N 1
ATOM 801 C CA . GLY A 1 107 ? -14.523 1.718 -6.321 1.00 93.25 107 GLY A CA 1
ATOM 802 C C . GLY A 1 107 ? -15.021 2.508 -7.533 1.00 93.25 107 GLY A C 1
ATOM 803 O O . GLY A 1 107 ? -15.326 1.919 -8.571 1.00 93.25 107 GLY A O 1
ATOM 804 N N . GLY A 1 108 ? -15.051 3.841 -7.454 1.00 93.19 108 GLY A N 1
ATOM 805 C CA . GLY A 1 108 ? -15.401 4.703 -8.585 1.00 93.19 108 GLY A CA 1
ATOM 806 C C . GLY A 1 108 ? -14.443 4.528 -9.765 1.00 93.19 108 GLY A C 1
ATOM 807 O O . GLY A 1 108 ? -14.882 4.379 -10.908 1.00 93.19 108 GLY A O 1
ATOM 808 N N . THR A 1 109 ? -13.141 4.458 -9.487 1.00 90.00 109 THR A N 1
ATOM 809 C CA . THR A 1 109 ? -12.102 4.225 -10.501 1.00 90.00 109 THR A CA 1
ATOM 810 C C . THR A 1 109 ? -12.219 2.826 -11.107 1.00 90.00 109 THR A C 1
ATOM 812 O O . THR A 1 109 ? -12.193 2.677 -12.331 1.00 90.00 109 THR A O 1
ATOM 815 N N . ALA A 1 110 ? -12.466 1.798 -10.291 1.00 92.62 110 ALA A N 1
ATOM 816 C CA . ALA A 1 110 ? -12.737 0.446 -10.773 1.00 92.62 110 ALA A CA 1
ATOM 817 C C . ALA A 1 110 ? -13.954 0.423 -11.717 1.00 92.62 110 ALA A C 1
ATOM 819 O O . ALA A 1 110 ? -13.897 -0.152 -12.805 1.00 92.62 110 ALA A O 1
ATOM 820 N N . LEU A 1 111 ? -15.048 1.110 -11.373 1.00 92.62 111 LEU A N 1
ATOM 821 C CA . LEU A 1 111 ? -16.235 1.187 -12.233 1.00 92.62 111 LEU A CA 1
ATOM 822 C C . LEU A 1 111 ? -15.948 1.846 -13.591 1.00 92.62 111 LEU A C 1
ATOM 824 O O . LEU A 1 111 ? -16.519 1.416 -14.598 1.00 92.62 111 LEU A O 1
ATOM 828 N N . MET A 1 112 ? -15.041 2.827 -13.655 1.00 91.06 112 MET A N 1
ATOM 829 C CA . MET A 1 112 ? -14.611 3.428 -14.926 1.00 91.06 112 MET A CA 1
ATOM 830 C C . MET A 1 112 ? -13.892 2.414 -15.828 1.00 91.06 112 MET A C 1
ATOM 832 O O . MET A 1 112 ? -14.160 2.362 -17.030 1.00 91.06 112 MET A O 1
ATOM 836 N N . PHE A 1 113 ? -13.038 1.559 -15.258 1.00 87.88 113 PHE A N 1
ATOM 837 C CA . PHE A 1 113 ? -12.303 0.529 -16.005 1.00 87.88 113 PHE A CA 1
ATOM 838 C C . PHE A 1 113 ? -13.115 -0.749 -16.281 1.00 87.88 113 PHE A C 1
ATOM 840 O O . PHE A 1 113 ? -12.745 -1.550 -17.144 1.00 87.88 113 PHE A O 1
ATOM 847 N N . MET A 1 114 ? -14.268 -0.925 -15.629 1.00 87.12 114 MET A N 1
ATOM 848 C CA . MET A 1 114 ? -15.097 -2.132 -15.727 1.00 87.12 114 MET A CA 1
ATOM 849 C C . MET A 1 114 ? -15.493 -2.496 -17.166 1.00 87.12 114 MET A C 1
ATOM 851 O O . MET A 1 114 ? -15.534 -3.676 -17.509 1.00 87.12 114 MET A O 1
ATOM 855 N N . ARG A 1 115 ? -15.779 -1.510 -18.026 1.00 83.50 115 ARG A N 1
ATOM 856 C CA . ARG A 1 115 ? -16.202 -1.769 -19.417 1.00 83.50 115 ARG A CA 1
ATOM 857 C C . ARG A 1 115 ? -15.052 -2.237 -20.314 1.00 83.50 115 ARG A C 1
ATOM 859 O O . ARG A 1 115 ? -15.273 -3.083 -21.174 1.00 83.50 115 ARG A O 1
ATOM 866 N N . GLY A 1 116 ? -13.838 -1.727 -20.100 1.00 80.06 116 GLY A N 1
ATOM 867 C CA . GLY A 1 116 ? -12.656 -2.065 -20.907 1.00 80.06 116 GLY A CA 1
ATOM 868 C C . GLY A 1 116 ? -11.933 -3.346 -20.472 1.00 80.06 116 GLY A C 1
ATOM 869 O O . GLY A 1 116 ? -11.072 -3.843 -21.194 1.00 80.06 116 GLY A O 1
ATOM 870 N N . ARG A 1 117 ? -12.299 -3.931 -19.321 1.00 82.81 117 ARG A N 1
ATOM 871 C CA . ARG A 1 117 ? -11.620 -5.110 -18.743 1.00 82.81 117 ARG A CA 1
ATOM 872 C C . ARG A 1 117 ? -11.679 -6.376 -19.609 1.00 82.81 117 ARG A C 1
ATOM 874 O O . ARG A 1 117 ? -10.949 -7.327 -19.353 1.00 82.81 117 ARG A O 1
ATOM 881 N N . HIS A 1 118 ? -12.606 -6.437 -20.565 1.00 83.06 118 HIS A N 1
ATOM 882 C CA . HIS A 1 118 ? -12.780 -7.600 -21.439 1.00 83.06 118 HIS A CA 1
ATOM 883 C C . HIS A 1 118 ? -11.910 -7.531 -22.699 1.00 83.06 118 HIS A C 1
ATOM 885 O O . HIS A 1 118 ? -11.668 -8.565 -23.312 1.00 83.06 118 HIS A O 1
ATOM 891 N N . SER A 1 119 ? -11.441 -6.338 -23.075 1.00 82.56 119 SER A N 1
ATOM 892 C CA . SER A 1 119 ? -10.693 -6.104 -24.314 1.00 82.56 119 SER A CA 1
ATOM 893 C C . SER A 1 119 ? -9.190 -5.929 -24.107 1.00 82.56 119 SER A C 1
ATOM 895 O O . SER A 1 119 ? -8.433 -6.162 -25.042 1.00 82.56 119 SER A O 1
ATOM 897 N N . ASP A 1 120 ? -8.754 -5.516 -22.914 1.00 87.12 120 ASP A N 1
ATOM 898 C CA . ASP A 1 120 ? -7.349 -5.210 -22.632 1.00 87.12 120 ASP A CA 1
ATOM 899 C C . ASP A 1 120 ? -6.937 -5.754 -21.253 1.00 87.12 120 ASP A C 1
ATOM 901 O O . ASP A 1 120 ? -7.584 -5.480 -20.236 1.00 87.12 120 ASP A O 1
ATOM 905 N N . LEU A 1 121 ? -5.852 -6.534 -21.222 1.00 85.25 121 LEU A N 1
ATOM 906 C CA . LEU A 1 121 ? -5.289 -7.105 -19.997 1.00 85.25 121 LEU A CA 1
ATOM 907 C C . LEU A 1 121 ? -4.780 -6.028 -19.035 1.00 85.25 121 LEU A C 1
ATOM 909 O O . LEU A 1 121 ? -4.941 -6.193 -17.828 1.00 85.25 121 LEU A O 1
ATOM 913 N N . ASN A 1 122 ? -4.245 -4.915 -19.540 1.00 84.56 122 ASN A N 1
ATOM 914 C CA . ASN A 1 122 ? -3.794 -3.800 -18.706 1.00 84.56 122 ASN A CA 1
ATOM 915 C C . ASN A 1 122 ? -4.984 -3.135 -18.008 1.00 84.56 122 ASN A C 1
ATOM 917 O O . ASN A 1 122 ? -4.936 -2.860 -16.811 1.00 84.56 122 ASN A O 1
ATOM 921 N N . VAL A 1 123 ? -6.094 -2.949 -18.733 1.00 87.44 123 VAL A N 1
ATOM 922 C CA . VAL A 1 123 ? -7.338 -2.407 -18.164 1.00 87.44 123 VAL A CA 1
ATOM 923 C C . VAL A 1 123 ? -7.956 -3.382 -17.166 1.00 87.44 123 VAL A C 1
ATOM 925 O O . VAL A 1 123 ? -8.454 -2.968 -16.120 1.00 87.44 123 VAL A O 1
ATOM 928 N N . ARG A 1 124 ? -7.907 -4.688 -17.453 1.00 89.25 124 ARG A N 1
ATOM 929 C CA . ARG A 1 124 ? -8.340 -5.721 -16.507 1.00 89.25 124 ARG A CA 1
ATOM 930 C C . ARG A 1 124 ? -7.499 -5.710 -15.232 1.00 89.25 124 ARG A C 1
ATOM 932 O O . ARG A 1 124 ? -8.075 -5.830 -14.155 1.00 89.25 124 ARG A O 1
ATOM 939 N N . GLY A 1 125 ? -6.182 -5.563 -15.360 1.00 87.81 125 GLY A N 1
ATOM 940 C CA . GLY A 1 125 ? -5.255 -5.436 -14.237 1.00 87.81 125 GLY A CA 1
ATOM 941 C C . GLY A 1 125 ? -5.601 -4.231 -13.369 1.00 87.81 125 GLY A C 1
ATOM 942 O O . GLY A 1 125 ? -5.876 -4.402 -12.188 1.00 87.81 125 GLY A O 1
ATOM 943 N N . ALA A 1 126 ? -5.719 -3.046 -13.975 1.00 89.12 126 ALA A N 1
ATOM 944 C CA . ALA A 1 126 ? -6.122 -1.827 -13.274 1.00 89.12 126 ALA A CA 1
ATOM 945 C C . ALA A 1 126 ? -7.493 -1.963 -12.586 1.00 89.12 126 ALA A C 1
ATOM 947 O O . ALA A 1 126 ? -7.650 -1.554 -11.442 1.00 89.12 126 ALA A O 1
ATOM 948 N N . TYR A 1 127 ? -8.482 -2.583 -13.241 1.00 92.25 127 TYR A N 1
ATOM 949 C CA . TYR A 1 127 ? -9.787 -2.859 -12.632 1.00 92.25 127 TYR A CA 1
ATOM 950 C C . TYR A 1 127 ? -9.674 -3.740 -11.381 1.00 92.25 127 TYR A C 1
ATOM 952 O O . TYR A 1 127 ? -10.275 -3.421 -10.358 1.00 92.25 127 TYR A O 1
ATOM 960 N N . LEU A 1 128 ? -8.940 -4.854 -11.472 1.00 91.69 128 LEU A N 1
ATOM 961 C CA . LEU A 1 128 ? -8.788 -5.797 -10.362 1.00 91.69 128 LEU A CA 1
ATOM 962 C C . LEU A 1 128 ? -8.003 -5.184 -9.203 1.00 91.69 128 LEU A C 1
ATOM 964 O O . LEU A 1 128 ? -8.390 -5.398 -8.061 1.00 91.69 128 LEU A O 1
ATOM 968 N N . HIS A 1 129 ? -6.965 -4.403 -9.504 1.00 90.81 129 HIS A N 1
ATOM 969 C CA . HIS A 1 129 ? -6.178 -3.668 -8.513 1.00 90.81 129 HIS A CA 1
ATOM 970 C C . HIS A 1 129 ? -7.059 -2.678 -7.745 1.00 90.81 129 HIS A C 1
ATOM 972 O O . HIS A 1 129 ? -7.250 -2.829 -6.547 1.00 90.81 129 HIS A O 1
ATOM 978 N N . MET A 1 130 ? -7.742 -1.766 -8.448 1.00 92.75 130 MET A N 1
ATOM 979 C CA . MET A 1 130 ? -8.627 -0.777 -7.811 1.00 92.75 130 MET A CA 1
ATOM 980 C C . MET A 1 130 ? -9.786 -1.431 -7.035 1.00 92.75 130 MET A C 1
ATOM 982 O O . MET A 1 130 ? -10.241 -0.911 -6.017 1.00 92.75 130 MET A O 1
ATOM 986 N N . ALA A 1 131 ? -10.292 -2.577 -7.504 1.00 93.19 131 ALA A N 1
ATOM 987 C CA . ALA A 1 131 ? -11.312 -3.338 -6.785 1.00 93.19 131 ALA A CA 1
ATOM 988 C C . ALA A 1 131 ? -10.759 -4.002 -5.513 1.00 93.19 131 ALA A C 1
ATOM 990 O O . ALA A 1 131 ? -11.474 -4.070 -4.512 1.00 93.19 131 ALA A O 1
ATOM 991 N N . ALA A 1 132 ? -9.513 -4.483 -5.545 1.00 91.88 132 ALA A N 1
ATOM 992 C CA . ALA A 1 132 ? -8.830 -5.022 -4.377 1.00 91.88 132 ALA A CA 1
ATOM 993 C C . ALA A 1 132 ? -8.599 -3.927 -3.328 1.00 91.88 132 ALA A C 1
ATOM 995 O O . ALA A 1 132 ? -8.970 -4.137 -2.174 1.00 91.88 132 ALA A O 1
ATOM 996 N N . ASP A 1 133 ? -8.129 -2.744 -3.732 1.00 91.88 133 ASP A N 1
ATOM 997 C CA . ASP A 1 133 ? -7.913 -1.608 -2.823 1.00 91.88 133 ASP A CA 1
ATOM 998 C C . ASP A 1 133 ? -9.223 -1.155 -2.173 1.00 91.88 133 ASP A C 1
ATOM 1000 O O . ASP A 1 133 ? -9.299 -0.960 -0.963 1.00 91.88 133 ASP A O 1
ATOM 1004 N N . ALA A 1 134 ? -10.313 -1.077 -2.945 1.00 93.81 134 ALA A N 1
ATOM 1005 C CA . ALA A 1 134 ? -11.636 -0.800 -2.384 1.00 93.81 134 ALA A CA 1
ATOM 1006 C C . ALA A 1 134 ? -12.073 -1.870 -1.361 1.00 93.81 134 ALA A C 1
ATOM 1008 O O . ALA A 1 134 ? -12.746 -1.556 -0.377 1.00 93.81 134 ALA A O 1
ATOM 1009 N N . GLY A 1 135 ? -11.688 -3.131 -1.579 1.00 93.94 135 GLY A N 1
ATOM 1010 C CA . GLY A 1 135 ? -11.896 -4.227 -0.634 1.00 93.94 135 GLY A CA 1
ATOM 1011 C C . GLY A 1 135 ? -11.071 -4.078 0.647 1.00 93.94 135 GLY A C 1
ATOM 1012 O O . GLY A 1 135 ? -11.600 -4.324 1.733 1.00 93.94 135 GLY A O 1
ATOM 1013 N N . VAL A 1 136 ? -9.817 -3.631 0.543 1.00 92.62 136 VAL A N 1
ATOM 1014 C CA . VAL A 1 136 ? -8.958 -3.314 1.696 1.00 92.62 136 VAL A CA 1
ATOM 1015 C C . VAL A 1 136 ? -9.572 -2.182 2.516 1.00 92.62 136 VAL A C 1
ATOM 1017 O O . VAL A 1 136 ? -9.819 -2.376 3.709 1.00 92.62 136 VAL A O 1
ATOM 1020 N N . SER A 1 137 ? -9.936 -1.060 1.887 1.00 92.88 137 SER A N 1
ATOM 1021 C CA . SER A 1 137 ? -10.582 0.063 2.577 1.00 92.88 137 SER A CA 1
ATOM 1022 C C . SER A 1 137 ? -11.921 -0.344 3.218 1.00 92.88 137 SER A C 1
ATOM 1024 O O . SER A 1 137 ? -12.248 0.103 4.319 1.00 92.88 137 SER A O 1
ATOM 1026 N N . LEU A 1 138 ? -12.686 -1.256 2.601 1.00 95.19 138 LEU A N 1
ATOM 1027 C CA . LEU A 1 138 ? -13.879 -1.844 3.225 1.00 95.19 138 LEU A CA 1
ATOM 1028 C C . LEU A 1 138 ? -13.537 -2.664 4.473 1.00 95.19 138 LEU A C 1
ATOM 1030 O O . LEU A 1 138 ? -14.227 -2.541 5.487 1.00 95.19 138 LEU A O 1
ATOM 1034 N N . GLY A 1 139 ? -12.468 -3.459 4.427 1.00 94.19 139 GLY A N 1
ATOM 1035 C CA . GLY A 1 139 ? -11.939 -4.161 5.595 1.00 94.19 139 GLY A CA 1
ATOM 1036 C C . GLY A 1 139 ? -11.600 -3.203 6.740 1.00 94.19 139 GLY A C 1
ATOM 1037 O O . GLY A 1 139 ? -11.981 -3.463 7.881 1.00 94.1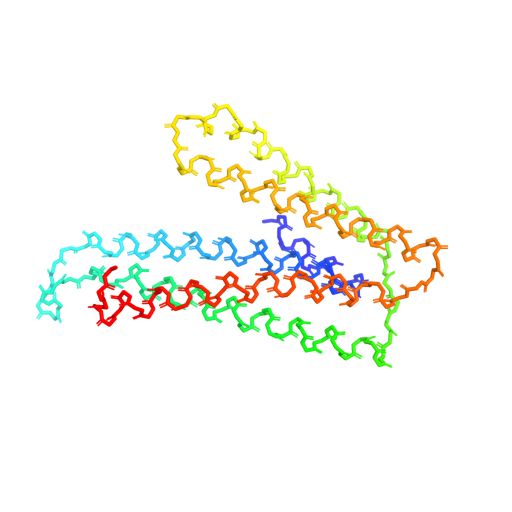9 139 GLY A O 1
ATOM 1038 N N . VAL A 1 140 ? -10.974 -2.061 6.435 1.00 94.62 140 VAL A N 1
ATOM 1039 C CA . VAL A 1 140 ? -10.651 -1.007 7.415 1.00 94.62 140 VAL A CA 1
ATOM 1040 C C . VAL A 1 140 ? -11.918 -0.381 8.016 1.00 94.62 140 VAL A C 1
ATOM 1042 O O . VAL A 1 140 ? -11.998 -0.215 9.234 1.00 94.62 140 VAL A O 1
ATOM 1045 N N . VAL A 1 141 ? -12.948 -0.093 7.210 1.00 95.94 141 VAL A N 1
ATOM 1046 C CA . VAL A 1 141 ? -14.241 0.405 7.726 1.00 95.94 141 VAL A CA 1
ATOM 1047 C C . VAL A 1 141 ? -14.894 -0.614 8.658 1.00 95.94 141 VAL A C 1
ATOM 1049 O O . VAL A 1 141 ? -15.330 -0.254 9.752 1.00 95.94 141 VAL A O 1
ATOM 1052 N N . VAL A 1 142 ? -14.954 -1.887 8.257 1.00 95.81 142 VAL A N 1
ATOM 1053 C CA . VAL A 1 142 ? -15.530 -2.957 9.088 1.00 95.81 142 VAL A CA 1
ATOM 1054 C C . VAL A 1 142 ? -14.760 -3.091 10.402 1.00 95.81 142 VAL A C 1
ATOM 1056 O O . VAL A 1 142 ? -15.378 -3.191 11.461 1.00 95.81 142 VAL A O 1
ATOM 1059 N N . ALA A 1 143 ? -13.429 -3.025 10.355 1.00 93.88 143 ALA A N 1
ATOM 1060 C CA . ALA A 1 143 ? -12.575 -3.044 11.536 1.00 93.88 143 ALA A CA 1
ATOM 1061 C C . ALA A 1 143 ? -12.906 -1.896 12.499 1.00 93.88 143 ALA A C 1
ATOM 1063 O O . ALA A 1 143 ? -13.152 -2.137 13.680 1.00 93.88 143 ALA A O 1
ATOM 1064 N N . ALA A 1 144 ? -12.991 -0.664 11.993 1.00 93.88 144 ALA A N 1
ATOM 1065 C CA . ALA A 1 144 ? -13.322 0.508 12.797 1.00 93.88 144 ALA A CA 1
ATOM 1066 C C . ALA A 1 144 ? -14.722 0.410 13.429 1.00 93.88 144 ALA A C 1
ATOM 1068 O O . ALA A 1 144 ? -14.888 0.712 14.610 1.00 93.88 144 ALA A O 1
ATOM 1069 N N . LEU A 1 145 ? -15.721 -0.084 12.691 1.00 94.75 145 LEU A N 1
ATOM 1070 C CA . LEU A 1 145 ? -17.068 -0.310 13.229 1.00 94.75 145 LEU A CA 1
ATOM 1071 C C . LEU A 1 145 ? -17.083 -1.381 14.331 1.00 94.75 145 LEU A C 1
ATOM 1073 O O . LEU A 1 145 ? -17.785 -1.222 15.332 1.00 94.75 145 LEU A O 1
ATOM 1077 N N . LEU A 1 146 ? -16.292 -2.449 14.190 1.00 95.06 146 LEU A N 1
ATOM 1078 C CA . LEU A 1 146 ? -16.147 -3.468 15.233 1.00 95.06 146 LEU A CA 1
ATOM 1079 C C . LEU A 1 146 ? -15.443 -2.914 16.475 1.00 95.06 146 LEU A C 1
ATOM 1081 O O . LEU A 1 146 ? -15.886 -3.204 17.588 1.00 95.06 146 LEU A O 1
ATOM 1085 N N . ILE A 1 147 ? -14.405 -2.088 16.310 1.00 94.25 147 ILE A N 1
ATOM 1086 C CA . ILE A 1 147 ? -13.734 -1.396 17.423 1.00 94.25 147 ILE A CA 1
ATOM 1087 C C . ILE A 1 147 ? -14.738 -0.510 18.166 1.00 94.25 147 ILE A C 1
ATOM 1089 O O . ILE A 1 147 ? -14.799 -0.560 19.390 1.00 94.25 147 ILE A O 1
ATOM 1093 N N . MET A 1 148 ? -15.587 0.233 17.450 1.00 93.31 148 MET A N 1
ATOM 1094 C CA . MET A 1 148 ? -16.626 1.069 18.066 1.00 93.31 148 MET A CA 1
ATOM 1095 C C . MET A 1 148 ? -17.671 0.259 18.836 1.00 93.31 148 MET A C 1
ATOM 1097 O O . MET A 1 148 ? -18.110 0.687 19.900 1.00 93.31 148 MET A O 1
ATOM 1101 N N . ALA A 1 149 ? -18.081 -0.896 18.307 1.00 94.62 149 ALA A N 1
ATOM 1102 C CA . ALA A 1 149 ? -19.106 -1.729 18.930 1.00 94.62 149 ALA A CA 1
ATOM 1103 C C . ALA A 1 149 ? -18.591 -2.522 20.144 1.00 94.62 149 ALA A C 1
ATOM 1105 O O . ALA A 1 149 ? -19.348 -2.771 21.079 1.00 94.62 149 ALA A O 1
ATOM 1106 N N . THR A 1 150 ? -17.323 -2.943 20.126 1.00 93.94 150 THR A N 1
ATOM 1107 C CA . THR A 1 150 ? -16.755 -3.874 21.123 1.00 93.94 150 THR A CA 1
ATOM 1108 C C . THR A 1 150 ? -15.739 -3.234 22.068 1.00 93.94 150 THR A C 1
ATOM 1110 O O . THR A 1 150 ? -15.466 -3.783 23.135 1.00 93.94 150 THR A O 1
ATOM 1113 N N . GLY A 1 151 ? -15.144 -2.104 21.680 1.00 90.88 151 GLY A N 1
ATOM 1114 C CA . GLY A 1 151 ? -13.989 -1.502 22.350 1.00 90.88 151 GLY A CA 1
ATOM 1115 C C . GLY A 1 151 ? -12.666 -2.245 22.115 1.00 90.88 151 GLY A C 1
ATOM 1116 O O . GLY A 1 151 ? -11.661 -1.911 22.742 1.00 90.88 151 GLY A O 1
ATOM 1117 N N . TRP A 1 152 ? -12.629 -3.263 21.248 1.00 93.50 152 TRP A N 1
ATOM 1118 C CA . TRP A 1 152 ? -11.449 -4.108 21.047 1.00 93.50 152 TRP A CA 1
ATOM 1119 C C . TRP A 1 152 ? -10.386 -3.448 20.167 1.00 93.50 152 TRP A C 1
ATOM 1121 O O . TRP A 1 152 ? -10.351 -3.637 18.954 1.00 93.50 152 TRP A O 1
ATOM 1131 N N . GLN A 1 153 ? -9.449 -2.742 20.798 1.00 91.75 153 GLN A N 1
ATOM 1132 C CA . GLN A 1 153 ? -8.363 -2.036 20.103 1.00 91.75 153 GLN A CA 1
ATOM 1133 C C . GLN A 1 153 ? -7.390 -2.964 19.352 1.00 91.75 153 GLN A C 1
ATOM 1135 O O . GLN A 1 153 ? -6.712 -2.517 18.436 1.00 91.75 153 GLN A O 1
ATOM 1140 N N . TRP A 1 154 ? -7.334 -4.260 19.685 1.00 93.31 154 TRP A N 1
ATOM 1141 C CA . TRP A 1 154 ? -6.455 -5.228 19.008 1.00 93.31 154 TRP A CA 1
ATOM 1142 C C . TRP A 1 154 ? -6.868 -5.527 17.556 1.00 93.31 154 TRP A C 1
ATOM 1144 O O . TRP A 1 154 ? -6.075 -6.078 16.793 1.00 93.31 154 TRP A O 1
ATOM 1154 N N . ILE A 1 155 ? -8.090 -5.161 17.155 1.00 94.75 155 ILE A N 1
ATOM 1155 C CA . ILE A 1 155 ? -8.582 -5.370 15.788 1.00 94.75 155 ILE A CA 1
ATOM 1156 C C . ILE A 1 155 ? -7.767 -4.538 14.784 1.00 94.75 155 ILE A C 1
ATOM 1158 O O . ILE A 1 155 ? -7.435 -5.040 13.712 1.00 94.75 155 ILE A O 1
ATOM 1162 N N . ASP A 1 156 ? -7.397 -3.301 15.131 1.00 94.00 156 ASP A N 1
ATOM 1163 C CA . ASP A 1 156 ? -6.604 -2.418 14.263 1.00 94.00 156 ASP A CA 1
ATOM 1164 C C . ASP A 1 156 ? -5.226 -3.016 13.909 1.00 94.00 156 ASP A C 1
ATOM 1166 O O . ASP A 1 156 ? -4.959 -3.196 12.715 1.00 94.00 156 ASP A O 1
ATOM 1170 N N . PRO A 1 157 ? -4.370 -3.434 14.867 1.00 94.94 157 PRO A N 1
ATOM 1171 C CA . PRO A 1 157 ? -3.103 -4.078 14.531 1.00 94.94 157 PRO A CA 1
ATOM 1172 C C . PRO A 1 157 ? -3.281 -5.432 13.832 1.00 94.94 157 PRO A C 1
ATOM 1174 O O . PRO A 1 157 ? -2.460 -5.781 12.985 1.00 94.94 157 PRO A O 1
ATOM 1177 N N . ALA A 1 158 ? -4.358 -6.181 14.101 1.00 95.75 158 ALA A N 1
ATOM 1178 C CA . ALA A 1 158 ? -4.634 -7.428 13.384 1.00 95.75 158 ALA A CA 1
ATOM 1179 C C . ALA A 1 158 ? -4.908 -7.189 11.892 1.00 95.75 158 ALA A C 1
ATOM 1181 O O . ALA A 1 158 ? -4.305 -7.840 11.039 1.00 95.75 158 ALA A O 1
ATOM 1182 N N . ILE A 1 159 ? -5.772 -6.226 11.570 1.00 95.06 159 ILE A N 1
ATOM 1183 C CA . ILE A 1 159 ? -6.089 -5.862 10.182 1.00 95.06 159 ILE A CA 1
ATOM 1184 C C . ILE A 1 159 ? -4.872 -5.243 9.493 1.00 95.06 159 ILE A C 1
ATOM 1186 O O . ILE A 1 159 ? -4.570 -5.592 8.354 1.00 95.06 159 ILE A O 1
ATOM 1190 N N . SER A 1 160 ? -4.110 -4.416 10.208 1.00 94.19 160 SER A N 1
ATOM 1191 C CA . SER A 1 160 ? -2.847 -3.853 9.715 1.00 94.19 160 SER A CA 1
ATOM 1192 C C . SER A 1 160 ? -1.857 -4.937 9.304 1.00 94.19 160 SER A C 1
ATOM 1194 O O . SER A 1 160 ? -1.231 -4.828 8.252 1.00 94.19 160 SER A O 1
ATOM 1196 N N . LEU A 1 161 ? -1.743 -6.004 10.103 1.00 95.69 161 LEU A N 1
ATOM 1197 C CA . LEU A 1 161 ? -0.865 -7.131 9.808 1.00 95.69 161 LEU A CA 1
ATOM 1198 C C . LEU A 1 161 ? -1.339 -7.918 8.582 1.00 95.69 161 LEU A C 1
ATOM 1200 O O . LEU A 1 161 ? -0.510 -8.340 7.783 1.00 95.69 161 LEU A O 1
ATOM 1204 N N . VAL A 1 162 ? -2.652 -8.084 8.393 1.00 95.00 162 VAL A N 1
ATOM 1205 C CA . VAL A 1 162 ? -3.205 -8.721 7.185 1.00 95.00 162 VAL A CA 1
ATOM 1206 C C . VAL A 1 162 ? -2.840 -7.918 5.936 1.00 95.00 162 VAL A C 1
ATOM 1208 O O . VAL A 1 162 ? -2.306 -8.492 4.987 1.00 95.00 162 VAL A O 1
ATOM 1211 N N . ILE A 1 163 ? -3.058 -6.599 5.953 1.00 93.12 163 ILE A N 1
ATOM 1212 C CA . ILE A 1 163 ? -2.683 -5.708 4.841 1.00 93.12 163 ILE A CA 1
ATOM 1213 C C . ILE A 1 163 ? -1.168 -5.779 4.605 1.00 93.12 163 ILE A C 1
ATOM 1215 O O . ILE A 1 163 ? -0.716 -5.898 3.466 1.00 93.12 163 ILE A O 1
ATOM 1219 N N . ALA A 1 164 ? -0.378 -5.802 5.681 1.00 94.19 164 ALA A N 1
ATOM 1220 C CA . ALA A 1 164 ? 1.068 -5.908 5.581 1.00 94.19 164 ALA A CA 1
ATOM 1221 C C . ALA A 1 164 ? 1.532 -7.247 4.985 1.00 94.19 164 ALA A C 1
ATOM 1223 O O . ALA A 1 164 ? 2.444 -7.275 4.167 1.00 94.19 164 ALA A O 1
ATOM 1224 N N . VAL A 1 165 ? 0.904 -8.373 5.322 1.00 94.56 165 VAL A N 1
ATOM 1225 C CA . VAL A 1 165 ? 1.248 -9.671 4.718 1.00 94.56 165 VAL A CA 1
ATOM 1226 C C . VAL A 1 165 ? 0.986 -9.660 3.213 1.00 94.56 165 VAL A C 1
ATOM 1228 O O . VAL A 1 165 ? 1.841 -10.105 2.449 1.00 94.56 165 VAL A O 1
ATOM 1231 N N . VAL A 1 166 ? -0.150 -9.110 2.779 1.00 91.62 166 VAL A N 1
ATOM 1232 C CA . VAL A 1 166 ? -0.459 -8.964 1.348 1.00 91.62 166 VAL A CA 1
ATOM 1233 C C . VAL A 1 166 ? 0.594 -8.089 0.660 1.00 91.62 166 VAL A C 1
ATOM 1235 O O . VAL A 1 166 ? 1.154 -8.494 -0.357 1.00 91.62 166 VAL A O 1
ATOM 12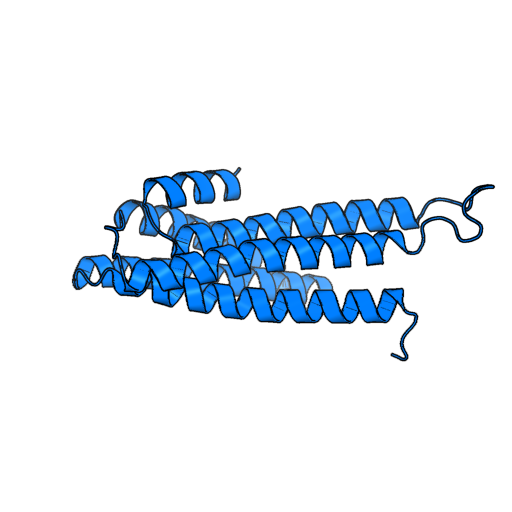38 N N . GLY A 1 167 ? 0.939 -6.942 1.252 1.00 91.00 167 GLY A N 1
ATOM 1239 C CA . GLY A 1 167 ? 1.982 -6.054 0.733 1.00 91.00 167 GLY A CA 1
ATOM 1240 C C . GLY A 1 167 ? 3.372 -6.700 0.671 1.00 91.00 167 GLY A C 1
ATOM 1241 O O . GLY A 1 167 ? 4.099 -6.492 -0.299 1.00 91.00 167 GLY A O 1
ATOM 1242 N N . LEU A 1 168 ? 3.738 -7.520 1.663 1.00 94.19 168 LEU A N 1
ATOM 1243 C CA . LEU A 1 168 ? 5.008 -8.255 1.685 1.00 94.19 168 LEU A CA 1
ATOM 1244 C C . LEU A 1 168 ? 5.089 -9.293 0.571 1.00 94.19 168 LEU A C 1
ATOM 1246 O O . LEU A 1 168 ? 6.132 -9.393 -0.069 1.00 94.19 168 LEU A O 1
ATOM 1250 N N . ILE A 1 169 ? 4.015 -10.053 0.337 1.00 94.06 169 ILE A N 1
ATOM 1251 C CA . ILE A 1 169 ? 3.971 -11.052 -0.738 1.00 94.06 169 ILE A CA 1
ATOM 1252 C C . ILE A 1 169 ? 4.156 -10.352 -2.086 1.00 94.06 169 ILE A C 1
ATOM 1254 O O . ILE A 1 169 ? 5.094 -10.679 -2.814 1.00 94.06 169 ILE A O 1
ATOM 1258 N N . SER A 1 170 ? 3.348 -9.327 -2.368 1.00 90.50 170 SER A N 1
ATOM 1259 C CA . SER A 1 170 ? 3.424 -8.569 -3.622 1.00 90.50 170 SER A CA 1
ATOM 1260 C C . SER A 1 170 ? 4.790 -7.901 -3.819 1.00 90.50 170 SER A C 1
ATOM 1262 O O . SER A 1 170 ? 5.370 -7.952 -4.904 1.00 90.50 170 SER A O 1
ATOM 1264 N N . GLY A 1 171 ? 5.345 -7.298 -2.763 1.00 93.00 171 GLY A N 1
ATOM 1265 C CA . GLY A 1 171 ? 6.667 -6.676 -2.807 1.00 93.00 171 GLY A CA 1
ATOM 1266 C C . GLY A 1 171 ? 7.796 -7.685 -3.010 1.00 93.00 171 GLY A C 1
ATOM 1267 O O . GLY A 1 171 ? 8.752 -7.397 -3.730 1.00 93.00 171 GLY A O 1
ATOM 1268 N N . TRP A 1 172 ? 7.684 -8.877 -2.423 1.00 96.44 172 TRP A N 1
ATOM 1269 C CA . TRP A 1 172 ? 8.677 -9.939 -2.572 1.00 96.44 172 TRP A CA 1
ATOM 1270 C C . TRP A 1 172 ? 8.671 -10.539 -3.976 1.00 96.44 172 TRP A C 1
ATOM 1272 O O . TRP A 1 172 ? 9.740 -10.740 -4.551 1.00 96.44 172 TRP A O 1
ATOM 1282 N N . GLU A 1 173 ? 7.489 -10.788 -4.541 1.00 93.75 173 GLU A N 1
ATOM 1283 C CA . GLU A 1 173 ? 7.340 -11.243 -5.927 1.00 93.75 173 GLU A CA 1
ATOM 1284 C C . GLU A 1 173 ? 7.958 -10.228 -6.895 1.00 93.75 173 GLU A C 1
ATOM 1286 O O . GLU A 1 173 ? 8.848 -10.582 -7.669 1.00 93.75 173 GLU A O 1
ATOM 1291 N N . LEU A 1 174 ? 7.614 -8.943 -6.754 1.00 92.62 174 LEU A N 1
ATOM 1292 C CA . LEU A 1 174 ? 8.181 -7.880 -7.586 1.00 92.62 174 LEU A CA 1
ATOM 1293 C C . LEU A 1 174 ? 9.706 -7.766 -7.440 1.00 92.62 174 LEU A C 1
ATOM 1295 O O . LEU A 1 174 ? 10.412 -7.580 -8.436 1.00 92.62 174 LEU A O 1
ATOM 1299 N N . ALA A 1 175 ? 10.229 -7.868 -6.215 1.00 95.62 175 ALA A N 1
ATOM 1300 C CA . ALA A 1 175 ? 11.666 -7.828 -5.962 1.00 95.62 175 ALA A CA 1
ATOM 1301 C C . ALA A 1 175 ? 12.369 -9.012 -6.632 1.00 95.62 175 ALA A C 1
ATOM 1303 O O . ALA A 1 175 ? 13.360 -8.820 -7.338 1.00 95.62 175 ALA A O 1
ATOM 1304 N N . ARG A 1 176 ? 11.841 -10.226 -6.447 1.00 96.06 176 ARG A N 1
ATOM 1305 C CA . ARG A 1 176 ? 12.388 -11.454 -7.028 1.00 96.06 176 ARG A CA 1
ATOM 1306 C C . ARG A 1 176 ? 12.409 -11.384 -8.551 1.00 96.06 176 ARG A C 1
ATOM 1308 O O . ARG A 1 176 ? 13.450 -11.659 -9.145 1.00 96.06 176 ARG A O 1
ATOM 1315 N N . ASP A 1 177 ? 11.307 -10.975 -9.167 1.00 93.69 177 ASP A N 1
ATOM 1316 C CA . ASP A 1 177 ? 11.196 -10.866 -10.621 1.00 93.69 177 ASP A CA 1
ATOM 1317 C C . ASP A 1 177 ? 12.143 -9.799 -11.172 1.00 93.69 177 ASP A C 1
ATOM 1319 O O . ASP A 1 177 ? 12.849 -10.029 -12.156 1.00 93.69 177 ASP A O 1
ATOM 1323 N N . SER A 1 178 ? 12.254 -8.659 -10.489 1.00 93.31 178 SER A N 1
ATOM 1324 C CA . SER A 1 178 ? 13.182 -7.594 -10.879 1.00 93.31 178 SER A CA 1
ATOM 1325 C C . SER A 1 178 ? 14.649 -8.027 -10.757 1.00 93.31 178 SER A C 1
ATOM 1327 O O . SER A 1 178 ? 15.455 -7.701 -11.629 1.00 93.31 178 SER A O 1
ATOM 1329 N N . VAL A 1 179 ? 15.012 -8.787 -9.715 1.00 94.94 179 VAL A N 1
ATOM 1330 C CA . VAL A 1 179 ? 16.360 -9.364 -9.556 1.00 94.94 179 VAL A CA 1
ATOM 1331 C C . VAL A 1 179 ? 16.648 -10.379 -10.659 1.00 94.94 179 VAL A C 1
ATOM 1333 O O . VAL A 1 179 ? 17.708 -10.315 -11.280 1.00 94.94 179 VAL A O 1
ATOM 1336 N N . ASN A 1 180 ? 15.704 -11.277 -10.944 1.00 94.38 180 ASN A N 1
ATOM 1337 C CA . ASN A 1 180 ? 15.834 -12.264 -12.014 1.00 94.38 180 ASN A CA 1
ATOM 1338 C C . ASN A 1 180 ? 16.061 -11.588 -13.373 1.00 94.38 180 ASN A C 1
ATOM 1340 O O . ASN A 1 180 ? 16.989 -11.954 -14.093 1.00 94.38 180 ASN A O 1
ATOM 1344 N N . LEU A 1 181 ? 15.284 -10.550 -13.692 1.00 91.12 181 LEU A N 1
ATOM 1345 C CA . LEU A 1 181 ? 15.459 -9.760 -14.913 1.00 91.12 181 LEU A CA 1
ATOM 1346 C C . LEU A 1 181 ? 16.797 -9.010 -14.940 1.00 91.12 181 LEU A C 1
ATOM 1348 O O . LEU A 1 181 ? 17.422 -8.903 -15.992 1.00 91.12 181 LEU A O 1
ATOM 1352 N N . ALA A 1 182 ? 17.263 -8.492 -13.802 1.00 90.38 182 ALA A N 1
ATOM 1353 C CA . ALA A 1 182 ? 18.549 -7.799 -13.719 1.00 90.38 182 ALA A CA 1
ATOM 1354 C C . ALA A 1 182 ? 19.749 -8.737 -13.940 1.00 90.38 182 ALA A C 1
ATOM 1356 O O . ALA A 1 182 ? 20.784 -8.293 -14.447 1.00 90.38 182 ALA A O 1
ATOM 1357 N N . LEU A 1 183 ? 19.600 -10.009 -13.560 1.00 93.44 183 LEU A N 1
ATOM 1358 C CA . LEU A 1 183 ? 20.606 -11.065 -13.678 1.00 93.44 183 LEU A CA 1
ATOM 1359 C C . LEU A 1 183 ? 20.471 -11.902 -14.960 1.00 93.44 183 LEU A C 1
ATOM 1361 O O . LEU A 1 183 ? 21.178 -12.897 -15.095 1.00 93.44 183 LEU A O 1
ATOM 1365 N N . ASP A 1 184 ? 19.593 -11.504 -15.887 1.00 89.25 184 ASP A N 1
ATOM 1366 C CA . ASP A 1 184 ? 19.333 -12.221 -17.141 1.00 89.25 184 ASP A CA 1
ATOM 1367 C C . ASP A 1 184 ? 18.957 -13.707 -16.903 1.00 89.25 184 ASP A C 1
ATOM 1369 O O . ASP A 1 184 ? 19.387 -14.607 -17.629 1.00 89.25 184 ASP A O 1
ATOM 1373 N N . ALA A 1 185 ? 18.170 -13.974 -15.852 1.00 85.25 185 ALA A N 1
ATOM 1374 C CA . ALA A 1 185 ? 17.688 -15.313 -15.522 1.00 85.25 185 ALA A CA 1
ATOM 1375 C C . ALA A 1 185 ? 16.773 -15.880 -16.625 1.00 85.25 185 ALA A C 1
ATOM 1377 O O . ALA A 1 185 ? 16.104 -15.140 -17.347 1.00 85.25 185 ALA A O 1
ATOM 1378 N N . VAL A 1 186 ? 16.743 -17.211 -16.747 1.00 76.62 186 VAL A N 1
ATOM 1379 C CA . VAL A 1 186 ? 15.912 -17.908 -17.742 1.00 76.62 186 VAL A CA 1
ATOM 1380 C C . VAL A 1 186 ? 14.421 -17.663 -17.437 1.00 76.62 186 VAL A C 1
ATOM 1382 O O . VAL A 1 186 ? 14.050 -17.778 -16.266 1.00 76.62 186 VAL A O 1
ATOM 1385 N N . PRO A 1 187 ? 13.600 -17.314 -18.449 1.00 62.12 187 PRO A N 1
ATOM 1386 C CA . PRO A 1 187 ? 12.176 -17.010 -18.283 1.00 62.12 187 PRO A CA 1
ATOM 1387 C C . PRO A 1 187 ? 11.321 -18.219 -17.890 1.00 62.12 187 PRO A C 1
ATOM 1389 O O . PRO A 1 187 ? 11.670 -19.359 -18.280 1.00 62.12 187 PRO A O 1
#

pLDDT: mean 91.5, std 4.19, range [62.12, 96.44]

Organism: NCBI:txid2305252

InterPro domains:
  IPR002524 Cation efflux [TIGR01297] (2-187)
  IPR027469 Cation efflux transmembrane domain superfamily [G3DSA:1.20.1510.10] (1-181)
  IPR027469 Cation efflux transmembrane domain superfamily [SSF161111] (2-184)
  IPR050681 Cation Diffusion Facilitator/SLC30A [PTHR11562] (2-187)
  IPR058533 Cation efflux protein, transmembrane domain [PF01545] (2-179)

Foldseek 3Di:
DLLVVLCVLCVVQVFLLSNLLSLVVVLVVQLVVLQVVQVVQLPDDADPVGNNGSVLSNLVSLLVSLVSLLVSLVVSLVVLVVCVVVQDHGNLVSLLVSLVVLLCVLVVQLVVLVVVLVPDVVSVVSNVVSVVSSVSSVLSNVLSVCCVVPVPSNSRSVSSNVSSVVSNVVSVVSNVVSVCVVVVHDD

Sequence (187 aa):
AFVIAELIFGYSANSLALISDAVHNLSDVIALLLAWGGAWLAGRRPTDTHTYGYRRASILAALFNAGLLLIAVGGIAVEAINRFREPAEVASWTVVWVAALGILINGGTALMFMRGRHSDLNVRGAYLHMAADAGVSLGVVVAALLIMATGWQWIDPAISLVIAVVGLISGWELARDSVNLALDAVP

Secondary structure (DSSP, 8-state):
-HHHHHHHHHHHTT-HHHHHHHHHHHHHHHHHHHHHHHHHHHTSPPBTTBTTTTTTHHHHHHHHHHHHHHHHHHHHHHHHHHHTTS-----HHHHHHHHHHHHHHHHHHHHHHTTGGGT-HHHHHHHHHHHHHHHHHHHHHHHHHHHHHH--TTHHHHHHHHHHHHHHHHHHHHHHHHHHHHTT---

Radius of gyration: 18.83 Å; chains: 1; bounding box: 49×33×51 Å